Protein 8SL0 (pdb70)

InterPro domains:
  IPR058978 Gasdermin, bacterial-type [PF26164] (20-225)

Organism: Vitiosangium sp. (strain GDMCC 1.1324) (NCBI:txid2138576)

B-factor: mean 142.94, std 34.03, range [82.41, 269.13]

Structure (mmCIF, N/CA/C/O backbone):
data_8SL0
#
_entry.id   8SL0
#
_cell.length_a   1.00
_cell.length_b   1.00
_cell.length_c   1.00
_cell.angle_alpha   90.00
_cell.angle_beta   90.00
_cell.angle_gamma   90.00
#
_symmetry.space_group_name_H-M   'P 1'
#
loop_
_atom_site.group_PDB
_atom_site.id
_atom_site.type_symbol
_atom_site.label_atom_id
_atom_site.label_alt_id
_atom_site.label_comp_id
_atom_site.label_asym_id
_atom_site.label_entity_id
_atom_site.label_seq_id
_atom_site.pdbx_PDB_ins_code
_atom_site.Cartn_x
_atom_site.Cartn_y
_atom_site.Cartn_z
_atom_site.occupancy
_atom_site.B_iso_or_equiv
_atom_site.auth_seq_id
_atom_site.auth_comp_id
_atom_site.auth_asym_id
_atom_site.auth_atom_id
_atom_site.pdbx_PDB_model_num
ATOM 1 N N . ASP A 1 6 ? 454.437 572.099 455.456 1.00 135.16 6 ASP A N 1
ATOM 2 C CA . ASP A 1 6 ? 454.296 572.761 456.749 1.00 139.48 6 ASP A CA 1
ATOM 3 C C . ASP A 1 6 ? 455.171 572.120 457.840 1.00 142.84 6 ASP A C 1
ATOM 4 O O . ASP A 1 6 ? 455.941 572.828 458.486 1.00 145.62 6 ASP A O 1
ATOM 9 N N . PRO A 1 7 ? 455.066 570.802 458.062 1.00 140.28 7 PRO A N 1
ATOM 10 C CA . PRO A 1 7 ? 455.953 570.188 459.062 1.00 139.51 7 PRO A CA 1
ATOM 11 C C . PRO A 1 7 ? 457.417 570.236 458.667 1.00 139.78 7 PRO A C 1
ATOM 12 O O . PRO A 1 7 ? 458.283 570.263 459.550 1.00 139.34 7 PRO A O 1
ATOM 16 N N . ALA A 1 8 ? 457.719 570.253 457.368 1.00 125.56 8 ALA A N 1
ATOM 17 C CA . ALA A 1 8 ? 459.100 570.251 456.904 1.00 122.60 8 ALA A CA 1
ATOM 18 C C . ALA A 1 8 ? 459.844 571.533 457.244 1.00 123.17 8 ALA A C 1
ATOM 19 O O . ALA A 1 8 ? 461.076 571.553 457.153 1.00 126.02 8 ALA A O 1
ATOM 21 N N . ILE A 1 9 ? 459.139 572.595 457.623 1.00 120.77 9 ILE A N 1
ATOM 22 C CA . ILE A 1 9 ? 459.776 573.855 457.987 1.00 120.36 9 ILE A CA 1
ATOM 23 C C . ILE A 1 9 ? 459.529 574.243 459.433 1.00 119.72 9 ILE A C 1
ATOM 24 O O . ILE A 1 9 ? 460.079 575.260 459.885 1.00 123.15 9 ILE A O 1
ATOM 29 N N . THR A 1 10 ? 458.723 573.480 460.175 1.00 127.04 10 THR A N 1
ATOM 30 C CA . THR A 1 10 ? 458.370 573.845 461.540 1.00 131.02 10 THR A CA 1
ATOM 31 C C . THR A 1 10 ? 458.599 572.705 462.525 1.00 129.15 10 THR A C 1
ATOM 32 O O . THR A 1 10 ? 458.103 572.766 463.653 1.00 128.25 10 THR A O 1
ATOM 36 N N . TYR A 1 11 ? 459.338 571.666 462.134 1.00 118.42 11 TYR A N 1
ATOM 37 C CA . TYR A 1 11 ? 459.578 570.573 463.066 1.00 121.52 11 TYR A CA 1
ATOM 38 C C . TYR A 1 11 ? 460.484 570.976 464.220 1.00 121.46 11 TYR A C 1
ATOM 39 O O . TYR A 1 11 ? 460.547 570.249 465.216 1.00 123.66 11 TYR A O 1
ATOM 48 N N . LEU A 1 12 ? 461.183 572.104 464.113 1.00 118.98 12 LEU A N 1
ATOM 49 C CA . LEU A 1 12 ? 461.956 572.657 465.216 1.00 120.48 12 LEU A CA 1
ATOM 50 C C . LEU A 1 12 ? 461.268 573.870 465.829 1.00 122.06 12 LEU A C 1
ATOM 51 O O . LEU A 1 12 ? 461.927 574.843 466.198 1.00 123.76 12 LEU A O 1
ATOM 56 N N . LYS A 1 13 ? 459.942 573.836 465.920 1.00 124.29 13 LYS A N 1
ATOM 57 C CA . LYS A 1 13 ? 459.211 574.923 466.554 1.00 124.73 13 LYS A CA 1
ATOM 58 C C . LYS A 1 13 ? 458.920 574.652 468.020 1.00 122.46 13 LYS A C 1
ATOM 59 O O . LYS A 1 13 ? 458.795 575.600 468.802 1.00 126.67 13 LYS A O 1
ATOM 65 N N . ARG A 1 14 ? 458.802 573.380 468.409 1.00 132.57 14 ARG A N 1
ATOM 66 C CA . ARG A 1 14 ? 458.609 573.049 469.816 1.00 139.53 14 ARG A CA 1
ATOM 67 C C . ARG A 1 14 ? 459.748 573.607 470.657 1.00 141.47 14 ARG A C 1
ATOM 68 O O . ARG A 1 14 ? 459.535 574.435 471.550 1.00 140.23 14 ARG A O 1
ATOM 76 N N . LEU A 1 15 ? 460.970 573.167 470.382 1.00 125.94 15 LEU A N 1
ATOM 77 C CA . LEU A 1 15 ? 462.142 573.874 470.873 1.00 125.69 15 LEU A CA 1
ATOM 78 C C . LEU A 1 15 ? 462.270 575.169 470.088 1.00 126.92 15 LEU A C 1
ATOM 79 O O . LEU A 1 15 ? 462.361 575.139 468.857 1.00 128.24 15 LEU A O 1
ATOM 84 N N . GLY A 1 16 ? 462.260 576.304 470.783 1.00 120.79 16 GLY A N 1
ATOM 85 C CA . GLY A 1 16 ? 462.200 577.573 470.085 1.00 120.29 16 GLY A CA 1
ATOM 86 C C . GLY A 1 16 ? 463.353 577.772 469.126 1.00 121.23 16 GLY A C 1
ATOM 87 O O . GLY A 1 16 ? 464.472 578.083 469.542 1.00 124.50 16 GLY A O 1
ATOM 88 N N . TYR A 1 17 ? 463.071 577.624 467.835 1.00 119.26 17 TYR A N 1
ATOM 89 C CA . TYR A 1 17 ? 464.080 577.664 466.783 1.00 120.49 17 TYR A CA 1
ATOM 90 C C . TYR A 1 17 ? 463.361 577.760 465.446 1.00 122.33 17 TYR A C 1
ATOM 91 O O . TYR A 1 17 ? 462.149 577.553 465.354 1.00 125.58 17 TYR A O 1
ATOM 100 N N . ASN A 1 18 ? 464.129 578.072 464.407 1.00 113.94 18 ASN A N 1
ATOM 101 C CA . ASN A 1 18 ? 463.634 578.095 463.040 1.00 108.07 18 ASN A CA 1
ATOM 102 C C . ASN A 1 18 ? 464.418 577.091 462.211 1.00 109.05 18 ASN A C 1
ATOM 103 O O . ASN A 1 18 ? 465.649 577.033 462.290 1.00 115.03 18 ASN A O 1
ATOM 108 N N . VAL A 1 19 ? 463.704 576.300 461.421 1.00 109.45 19 VAL A N 1
ATOM 109 C CA . VAL A 1 19 ? 464.327 575.253 460.621 1.00 112.55 19 VAL A CA 1
ATOM 110 C C . VAL A 1 19 ? 465.089 575.887 459.467 1.00 109.31 19 VAL A C 1
ATOM 111 O O . VAL A 1 19 ? 464.577 576.781 458.785 1.00 113.09 19 VAL A O 1
ATOM 115 N N . VAL A 1 20 ? 466.317 575.430 459.248 1.00 102.55 20 VAL A N 1
ATOM 116 C CA . VAL A 1 20 ? 467.105 575.842 458.093 1.00 107.13 20 VAL A CA 1
ATOM 117 C C . VAL A 1 20 ? 466.963 574.761 457.030 1.00 110.67 20 VAL A C 1
ATOM 118 O O . VAL A 1 20 ? 467.418 573.630 457.218 1.00 113.42 20 VAL A O 1
ATOM 122 N N . ARG A 1 21 ? 466.320 575.100 455.918 1.00 121.78 21 ARG A N 1
ATOM 123 C CA . ARG A 1 21 ? 466.247 574.173 454.801 1.00 120.72 21 ARG A CA 1
ATOM 124 C C . ARG A 1 21 ? 467.623 574.019 454.171 1.00 126.47 21 ARG A C 1
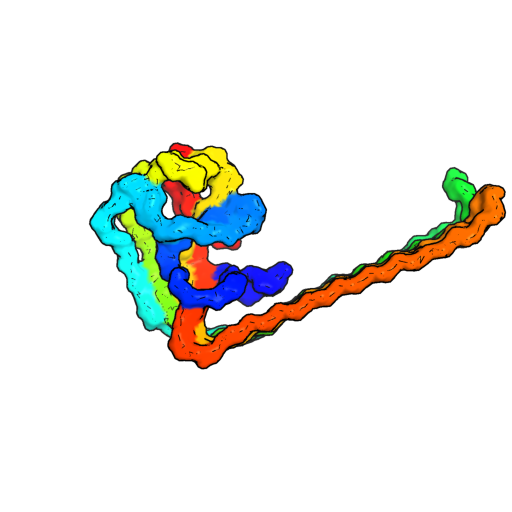ATOM 125 O O . ARG A 1 21 ? 468.341 575.002 453.969 1.00 128.66 21 ARG A O 1
ATOM 133 N N . LEU A 1 22 ? 467.983 572.775 453.853 1.00 115.76 22 LEU A N 1
ATOM 134 C CA . LEU A 1 22 ? 469.326 572.439 453.398 1.00 114.12 22 LEU A CA 1
ATOM 135 C C . LEU A 1 22 ? 470.344 572.990 454.387 1.00 110.37 22 LEU A C 1
ATOM 136 O O . LEU A 1 22 ? 471.010 573.994 454.102 1.00 107.58 22 LEU A O 1
ATOM 141 N N . PRO A 1 23 ? 470.458 572.394 455.571 1.00 107.83 23 PRO A N 1
ATOM 142 C CA . PRO A 1 23 ? 471.425 572.888 456.555 1.00 105.30 23 PRO A CA 1
ATOM 143 C C . PRO A 1 23 ? 472.835 572.876 455.991 1.00 114.64 23 PRO A C 1
ATOM 144 O O . PRO A 1 23 ? 473.252 571.923 455.331 1.00 118.24 23 PRO A O 1
ATOM 148 N N . ARG A 1 24 ? 473.572 573.947 456.264 1.00 122.54 24 ARG A N 1
ATOM 149 C CA . ARG A 1 24 ? 474.887 574.149 455.677 1.00 117.36 24 ARG A CA 1
ATOM 150 C C . ARG A 1 24 ? 475.831 574.638 456.764 1.00 115.46 24 ARG A C 1
ATOM 151 O O . ARG A 1 24 ? 475.491 574.658 457.951 1.00 119.48 24 ARG A O 1
ATOM 159 N N . GLU A 1 25 ? 477.024 575.043 456.348 1.00 123.49 25 GLU A N 1
ATOM 160 C CA . GLU A 1 25 ? 478.062 575.519 457.245 1.00 126.52 25 GLU A CA 1
ATOM 161 C C . GLU A 1 25 ? 478.371 576.974 456.933 1.00 128.87 25 GLU A C 1
ATOM 162 O O . GLU A 1 25 ? 478.385 577.378 455.767 1.00 129.15 25 GLU A O 1
ATOM 168 N N . GLY A 1 26 ? 478.609 577.759 457.977 1.00 124.82 26 GLY A N 1
ATOM 169 C CA . GLY A 1 26 ? 478.998 579.140 457.792 1.00 126.80 26 GLY A CA 1
ATOM 170 C C . GLY A 1 26 ? 477.846 580.113 457.908 1.00 126.32 26 GLY A C 1
ATOM 171 O O . GLY A 1 26 ? 477.737 581.054 457.118 1.00 125.47 26 GLY A O 1
ATOM 172 N N . ILE A 1 27 ? 476.973 579.892 458.887 1.00 116.87 27 ILE A N 1
ATOM 173 C CA . ILE A 1 27 ? 475.892 580.821 459.208 1.00 116.80 27 ILE A CA 1
ATOM 174 C C . ILE A 1 27 ? 476.057 581.164 460.685 1.00 118.71 27 ILE A C 1
ATOM 175 O O . ILE A 1 27 ? 475.509 580.491 461.562 1.00 122.41 27 ILE A O 1
ATOM 180 N N . GLN A 1 28 ? 476.816 582.214 460.966 1.00 127.80 28 GLN A N 1
ATOM 181 C CA . GLN A 1 28 ? 477.066 582.641 462.330 1.00 127.10 28 GLN A CA 1
ATOM 182 C C . GLN A 1 28 ? 475.940 583.552 462.797 1.00 127.94 28 GLN A C 1
ATOM 183 O O . GLN A 1 28 ? 475.090 583.963 462.007 1.00 133.91 28 GLN A O 1
ATOM 189 N N . PRO A 1 29 ? 475.894 583.881 464.090 1.00 111.50 29 PRO A N 1
ATOM 190 C CA . PRO A 1 29 ? 474.935 584.894 464.547 1.00 111.30 29 PRO A CA 1
ATOM 191 C C . PRO A 1 29 ? 475.195 586.255 463.923 1.00 118.28 29 PRO A C 1
ATOM 192 O O . PRO A 1 29 ? 476.166 586.425 463.181 1.00 119.62 29 PRO A O 1
ATOM 196 N N . LEU A 1 30 ? 474.325 587.224 464.219 1.00 125.97 30 LEU A N 1
ATOM 197 C CA . LEU A 1 30 ? 474.352 588.564 463.616 1.00 125.68 30 LEU A CA 1
ATOM 198 C C . LEU A 1 30 ? 474.525 588.505 462.099 1.00 123.50 30 LEU A C 1
ATOM 199 O O . LEU A 1 30 ? 475.123 589.391 461.488 1.00 122.21 30 LEU A O 1
ATOM 204 N N . HIS A 1 31 ? 473.986 587.454 461.482 1.00 124.92 31 HIS A N 1
ATOM 205 C CA . HIS A 1 31 ? 473.915 587.336 460.029 1.00 124.09 31 HIS A CA 1
ATOM 206 C C . HIS A 1 31 ? 472.495 587.711 459.621 1.00 126.13 31 HIS A C 1
ATOM 207 O O . HIS A 1 31 ? 471.636 586.856 459.411 1.00 129.87 31 HIS A O 1
ATOM 214 N N . LEU A 1 32 ? 472.245 589.014 459.518 1.00 130.03 32 LEU A N 1
ATOM 215 C CA . LEU A 1 32 ? 470.881 589.472 459.302 1.00 128.55 32 LEU A CA 1
ATOM 216 C C . LEU A 1 32 ? 470.348 588.957 457.971 1.00 127.18 32 LEU A C 1
ATOM 217 O O . LEU A 1 32 ? 471.075 588.841 456.982 1.00 127.19 32 LEU A O 1
ATOM 222 N N . LEU A 1 33 ? 469.063 588.618 457.968 1.00 119.04 33 LEU A N 1
ATOM 223 C CA . LEU A 1 33 ?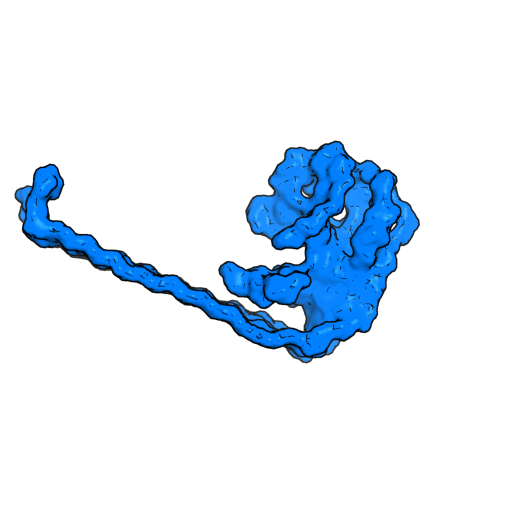 468.416 588.016 456.815 1.00 118.63 33 LEU A CA 1
ATOM 224 C C . LEU A 1 33 ? 467.014 588.590 456.679 1.00 118.90 33 LEU A C 1
ATOM 225 O O . LEU A 1 33 ? 466.353 588.897 457.673 1.00 117.67 33 LEU A O 1
ATOM 230 N N . GLY A 1 34 ? 466.571 588.733 455.437 1.00 140.71 34 GLY A N 1
ATOM 231 C CA . GLY A 1 34 ? 465.332 589.429 455.122 1.00 141.11 34 GLY A CA 1
ATOM 232 C C . GLY A 1 34 ? 464.225 588.458 454.751 1.00 139.18 34 GLY A C 1
ATOM 233 O O . GLY A 1 34 ? 464.461 587.474 454.047 1.00 142.41 34 GLY A O 1
ATOM 234 N N . GLN A 1 35 ? 463.020 588.749 455.222 1.00 143.69 35 GLN A N 1
ATOM 235 C CA . GLN A 1 35 ? 461.833 587.958 454.914 1.00 144.56 35 GLN A CA 1
ATOM 236 C C . GLN A 1 35 ? 460.856 588.863 454.172 1.00 144.27 35 GLN A C 1
ATOM 237 O O . GLN A 1 35 ? 460.106 589.626 454.782 1.00 146.49 35 GLN A O 1
ATOM 243 N N . GLN A 1 36 ? 460.877 588.779 452.847 1.00 151.58 36 GLN A N 1
ATOM 244 C CA . GLN A 1 36 ? 459.943 589.508 452.005 1.00 155.00 36 GLN A CA 1
ATOM 245 C C . GLN A 1 36 ? 459.503 588.610 450.861 1.00 157.45 36 GLN A C 1
ATOM 246 O O . GLN A 1 36 ? 460.203 587.663 450.491 1.00 159.64 36 GLN A O 1
ATOM 252 N N . ARG A 1 37 ? 458.322 588.908 450.317 1.00 156.88 37 ARG A N 1
ATOM 253 C CA . ARG A 1 37 ? 457.736 588.133 449.224 1.00 155.81 37 ARG A CA 1
ATOM 254 C C . ARG A 1 37 ? 457.587 586.661 449.596 1.00 156.26 37 ARG A C 1
ATOM 255 O O . ARG A 1 37 ? 457.697 585.779 448.741 1.00 155.59 37 ARG A O 1
ATOM 263 N N . GLY A 1 38 ? 457.345 586.387 450.872 1.00 144.40 38 GLY A N 1
ATOM 264 C CA . GLY A 1 38 ? 457.162 585.034 451.371 1.00 143.28 38 GLY A CA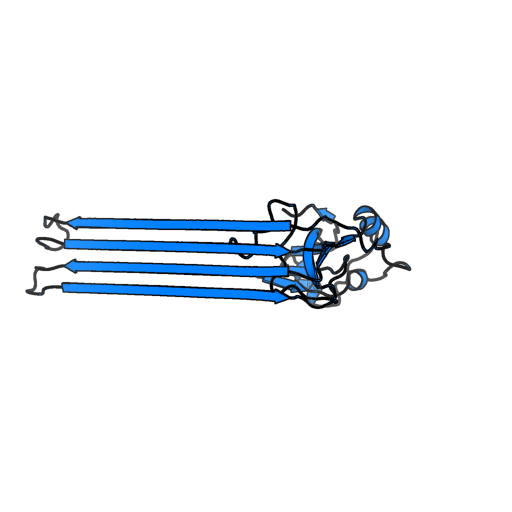 1
ATOM 265 C C . GLY A 1 38 ? 458.437 584.269 451.664 1.00 145.28 38 GLY A C 1
ATOM 266 O O . GLY A 1 38 ? 458.441 583.371 452.508 1.00 142.84 38 GLY A O 1
ATOM 267 N N . THR A 1 39 ? 459.524 584.610 450.981 1.00 161.24 39 THR A N 1
ATOM 268 C CA . THR A 1 39 ? 460.768 583.874 451.127 1.00 159.53 39 THR A CA 1
ATOM 269 C C . THR A 1 39 ? 461.667 584.515 452.181 1.00 159.47 39 THR A C 1
ATOM 270 O O . THR A 1 39 ? 461.484 585.668 452.579 1.00 159.49 39 THR A O 1
ATOM 274 N N . VAL A 1 40 ? 462.653 583.742 452.630 1.00 142.97 40 VAL A N 1
ATOM 275 C CA . VAL A 1 40 ? 463.662 584.194 453.580 1.00 138.86 40 VAL A CA 1
ATOM 276 C C . VAL A 1 40 ? 465.021 584.078 452.907 1.00 140.55 40 VAL A C 1
ATOM 277 O O . VAL A 1 40 ? 465.372 583.011 452.391 1.00 139.19 40 VAL A O 1
ATOM 281 N N . GLU A 1 41 ? 465.781 585.171 452.905 1.00 155.84 41 GLU A N 1
ATOM 282 C CA . GLU A 1 41 ? 467.030 585.242 452.164 1.00 153.35 41 GLU A CA 1
ATOM 283 C C . GLU A 1 41 ? 468.139 585.822 453.028 1.00 150.26 41 GLU A C 1
ATOM 284 O O . GLU A 1 41 ? 467.938 586.812 453.736 1.00 150.94 41 GLU A O 1
ATOM 290 N N . TYR A 1 42 ? 469.313 585.203 452.944 1.00 123.03 42 TYR A N 1
ATOM 291 C CA . TYR A 1 42 ? 470.497 585.711 453.622 1.00 124.03 42 TYR A CA 1
ATOM 292 C C . TYR A 1 42 ? 470.864 587.088 453.085 1.00 127.88 42 TYR A C 1
ATOM 293 O O . TYR A 1 42 ? 470.727 587.360 451.890 1.00 131.49 42 TYR A O 1
ATOM 302 N N . LEU A 1 43 ? 471.334 587.964 453.971 1.00 129.46 43 LEU A N 1
ATOM 303 C CA . LEU A 1 43 ? 471.631 589.341 453.589 1.00 129.09 43 LEU A CA 1
ATOM 304 C C . LEU A 1 43 ? 472.959 589.799 454.174 1.00 130.03 43 LEU A C 1
ATOM 305 O O . LEU A 1 43 ? 473.126 590.968 454.537 1.00 129.82 43 LEU A O 1
ATOM 310 N N . GLY A 1 44 ? 473.923 588.894 454.268 1.00 133.40 44 GLY A N 1
ATOM 311 C CA . GLY A 1 44 ? 475.248 589.285 454.702 1.00 131.81 44 GLY A CA 1
ATOM 312 C C . GLY A 1 44 ? 475.333 589.573 456.192 1.00 132.16 44 GLY A C 1
ATOM 313 O O . GLY A 1 44 ? 474.435 589.275 456.978 1.00 131.62 44 GLY A O 1
ATOM 314 N N . SER A 1 45 ? 476.461 590.167 456.570 1.00 136.47 45 SER A N 1
ATOM 315 C CA . SER A 1 45 ? 476.722 590.483 457.963 1.00 139.44 45 SER A CA 1
ATOM 316 C C . SER A 1 45 ? 475.913 591.697 458.406 1.00 139.48 45 SER A C 1
ATOM 317 O O . SER A 1 45 ? 475.516 592.543 457.602 1.00 141.24 45 SER A O 1
ATOM 320 N N . LEU A 1 46 ? 475.683 591.777 459.718 1.00 126.64 46 LEU A N 1
ATOM 321 C CA . LEU A 1 46 ? 474.865 592.852 460.270 1.00 122.22 46 LEU A CA 1
ATOM 322 C C . LEU A 1 46 ? 475.535 594.209 460.100 1.00 126.22 46 LEU A C 1
ATOM 323 O O . LEU A 1 46 ? 474.857 595.216 459.865 1.00 125.88 46 LEU A O 1
ATOM 328 N N . GLU A 1 47 ? 476.865 594.255 460.204 1.00 145.06 47 GLU A N 1
ATOM 329 C CA . GLU A 1 47 ? 477.576 595.528 460.202 1.00 144.32 47 GLU A CA 1
ATOM 330 C C . GLU A 1 47 ? 477.360 596.324 458.922 1.00 144.09 47 GLU A C 1
ATOM 331 O O . GLU A 1 47 ? 477.560 597.543 458.926 1.00 145.72 47 GLU A O 1
ATOM 337 N N . LYS A 1 48 ? 476.963 595.671 457.828 1.00 135.27 48 LYS A N 1
ATOM 338 C CA . LYS A 1 48 ? 476.677 596.407 456.601 1.00 133.68 48 LYS A CA 1
ATOM 339 C C . LYS A 1 48 ? 475.461 597.308 456.757 1.00 135.56 48 LYS A C 1
ATOM 340 O O . LYS A 1 48 ? 475.378 598.353 456.103 1.00 137.60 48 LYS A O 1
ATOM 346 N N . LEU A 1 49 ? 474.507 596.920 457.605 1.00 143.92 49 LEU A N 1
ATOM 347 C CA . LEU A 1 49 ? 473.294 597.713 457.774 1.00 143.46 49 LEU A CA 1
ATOM 348 C C . LEU A 1 49 ? 473.601 599.082 458.367 1.00 145.85 49 LEU A C 1
ATOM 349 O O . LEU A 1 49 ? 473.051 600.097 457.924 1.00 147.16 49 LEU A O 1
ATOM 354 N N . ILE A 1 50 ? 474.470 599.131 459.369 1.00 156.96 50 ILE A N 1
ATOM 355 C CA . ILE A 1 50 ? 474.788 600.383 460.046 1.00 157.10 50 ILE A CA 1
ATOM 356 C C . ILE A 1 50 ? 475.817 601.146 459.224 1.00 159.16 50 ILE A C 1
ATOM 357 O O . ILE A 1 50 ? 476.798 600.567 458.742 1.00 159.00 50 ILE A O 1
ATOM 362 N N . THR A 1 51 ? 475.590 602.451 459.056 1.00 162.42 51 THR A N 1
ATOM 363 C CA . THR A 1 51 ? 476.526 603.273 458.296 1.00 161.09 51 THR A CA 1
ATOM 364 C C . THR A 1 51 ? 477.903 603.290 458.944 1.00 162.42 51 THR A C 1
ATOM 365 O O . THR A 1 51 ? 478.924 603.199 458.253 1.00 161.85 51 THR A O 1
ATOM 369 N N . GLN A 1 52 ? 477.954 603.408 460.271 1.00 156.36 52 GLN A N 1
ATOM 370 C CA . GLN A 1 52 ? 479.209 603.502 461.016 1.00 153.78 52 GLN A CA 1
ATOM 371 C C . GLN A 1 52 ? 479.245 602.406 462.072 1.00 155.33 52 GLN A C 1
ATOM 372 O O . GLN A 1 52 ? 478.787 602.610 463.207 1.00 154.43 52 GLN A O 1
ATOM 378 N N . PRO A 1 53 ? 479.778 601.234 461.746 1.00 165.21 53 PRO A N 1
ATOM 379 C CA . PRO A 1 53 ? 479.861 600.157 462.734 1.00 165.89 53 PRO A CA 1
ATOM 380 C C . PRO A 1 53 ? 480.930 600.458 463.767 1.00 164.12 53 PRO A C 1
ATO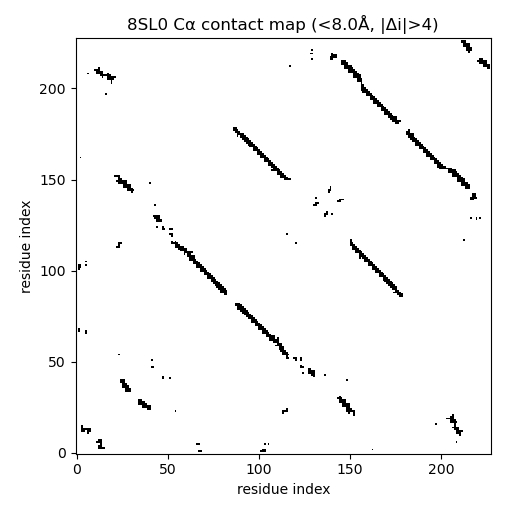M 381 O O . PRO A 1 53 ? 482.123 600.532 463.439 1.00 160.88 53 PRO A O 1
ATOM 385 N N . PRO A 1 54 ? 480.544 600.637 465.026 1.00 177.50 54 PRO A N 1
ATOM 386 C CA . PRO A 1 54 ? 481.521 601.050 466.042 1.00 179.04 54 PRO A CA 1
ATOM 387 C C . PRO A 1 54 ? 482.456 599.930 466.467 1.00 179.64 54 PRO A C 1
ATOM 388 O O . PRO A 1 54 ? 482.047 598.995 467.163 1.00 181.18 54 PRO A O 1
ATOM 392 N N . SER A 1 55 ? 483.716 600.026 466.043 1.00 171.43 55 SER A N 1
ATOM 393 C CA . SER A 1 55 ? 484.798 599.142 466.488 1.00 171.51 55 SER A CA 1
ATOM 394 C C . SER A 1 55 ? 484.424 597.704 466.154 1.00 172.75 55 SER A C 1
ATOM 395 O O . SER A 1 55 ? 484.320 597.375 464.960 1.00 170.36 55 SER A O 1
ATOM 398 N N . GLU A 1 56 ? 484.213 596.829 467.136 1.00 178.81 56 GLU A N 1
ATOM 399 C CA . GLU A 1 56 ? 484.003 595.415 466.895 1.00 177.65 56 GLU A CA 1
ATOM 400 C C . GLU A 1 56 ? 482.545 595.030 467.122 1.00 176.72 56 GLU A C 1
ATOM 401 O O . GLU A 1 56 ? 481.851 595.644 467.938 1.00 175.07 56 GLU A O 1
ATOM 407 N N . PRO A 1 57 ? 482.055 594.016 466.416 1.00 155.51 57 PRO A N 1
ATOM 408 C CA . PRO A 1 57 ? 480.704 593.517 466.668 1.00 154.03 57 PRO A CA 1
ATOM 409 C C . PRO A 1 57 ? 480.642 592.798 468.002 1.00 153.06 57 PRO A C 1
ATOM 410 O O . PRO A 1 57 ? 481.687 592.468 468.583 1.00 153.35 57 PRO A O 1
ATOM 414 N N . PRO A 1 58 ? 479.443 592.554 468.532 1.00 130.06 58 PRO A N 1
ATOM 415 C CA . PRO A 1 58 ? 479.339 591.858 469.819 1.00 130.04 58 PRO A CA 1
ATOM 416 C C . PRO A 1 58 ? 479.982 590.482 469.766 1.00 130.61 58 PRO A C 1
ATOM 417 O O . PRO A 1 58 ? 479.916 589.777 468.757 1.00 128.14 58 PRO A O 1
ATOM 421 N N . ALA A 1 59 ? 480.615 590.108 470.875 1.00 145.88 59 ALA A N 1
ATOM 422 C CA . ALA A 1 59 ? 481.321 588.838 470.945 1.00 146.80 59 ALA A CA 1
ATOM 423 C C . ALA A 1 59 ? 480.347 587.673 470.832 1.00 147.21 59 ALA A C 1
ATOM 424 O O . ALA A 1 59 ? 479.203 587.741 471.288 1.00 145.83 59 ALA A O 1
ATOM 426 N N . ILE A 1 60 ? 480.814 586.594 470.214 1.00 137.07 60 ILE A N 1
ATOM 427 C CA . ILE A 1 60 ? 480.007 585.406 469.973 1.00 136.60 60 ILE A CA 1
ATOM 428 C C . ILE A 1 60 ? 480.582 584.265 470.797 1.00 137.22 60 ILE A C 1
ATOM 429 O O . ILE A 1 60 ? 481.727 583.851 470.582 1.00 136.88 60 ILE A O 1
ATOM 434 N N . THR A 1 61 ? 479.795 583.763 471.744 1.00 127.06 61 THR A N 1
ATOM 435 C CA . THR A 1 61 ? 480.174 582.551 472.455 1.00 124.69 61 THR A CA 1
ATOM 436 C C . THR A 1 61 ? 480.007 581.352 471.533 1.00 127.28 61 THR A C 1
ATOM 437 O O . THR A 1 61 ? 479.054 581.284 470.755 1.00 133.09 61 THR A O 1
ATOM 441 N N . ARG A 1 62 ? 480.939 580.405 471.615 1.00 123.70 62 ARG A N 1
ATOM 442 C CA . ARG A 1 62 ? 481.016 579.317 470.651 1.00 124.06 62 ARG A CA 1
ATOM 443 C C . ARG A 1 62 ? 481.042 577.966 471.349 1.00 127.50 62 ARG A C 1
ATOM 444 O O . ARG A 1 62 ? 481.496 577.845 472.490 1.00 129.76 62 ARG A O 1
ATOM 452 N N . ASP A 1 63 ? 480.547 576.949 470.640 1.00 134.33 63 ASP A N 1
ATOM 453 C CA . ASP A 1 63 ? 480.699 575.542 471.011 1.00 133.97 63 ASP A CA 1
ATOM 454 C C . ASP A 1 63 ? 480.113 575.260 472.399 1.00 133.42 63 ASP A C 1
ATOM 455 O O . ASP A 1 63 ? 480.812 574.909 473.349 1.00 136.08 63 ASP A O 1
ATOM 460 N N . GLN A 1 64 ? 478.799 575.431 472.486 1.00 117.65 64 GLN A N 1
ATOM 461 C CA . GLN A 1 64 ? 478.039 575.076 473.675 1.00 117.76 64 GLN A CA 1
ATOM 462 C C . GLN A 1 64 ? 477.106 573.921 473.338 1.00 121.38 64 GLN A C 1
ATOM 463 O O . GLN A 1 64 ? 476.327 574.007 472.384 1.00 127.56 64 GLN A O 1
ATOM 469 N N . ALA A 1 65 ? 477.188 572.849 474.120 1.00 109.26 65 ALA A N 1
ATOM 470 C CA . ALA A 1 65 ? 476.454 571.633 473.810 1.00 113.32 65 ALA A CA 1
ATOM 471 C C . ALA A 1 65 ? 474.960 571.808 474.067 1.00 117.55 65 ALA A C 1
ATOM 472 O O . ALA A 1 65 ? 474.527 572.671 474.835 1.00 114.42 65 ALA A O 1
ATOM 474 N N . ALA A 1 66 ? 474.165 570.961 473.406 1.00 124.20 66 ALA A N 1
ATOM 475 C CA . ALA A 1 66 ? 472.717 570.993 473.567 1.00 122.18 66 ALA A CA 1
ATOM 476 C C . ALA A 1 66 ? 472.098 569.601 473.644 1.00 121.98 66 ALA A C 1
ATOM 477 O O . ALA A 1 66 ? 470.866 569.490 473.627 1.00 120.33 66 ALA A O 1
ATOM 479 N N . ALA A 1 67 ? 472.907 568.544 473.703 1.00 139.79 67 ALA A N 1
ATOM 480 C CA . ALA A 1 67 ? 472.510 567.157 473.936 1.00 141.80 67 ALA A CA 1
ATOM 481 C C . ALA A 1 67 ? 471.757 566.522 472.773 1.00 142.56 67 ALA A C 1
ATOM 482 O O . ALA A 1 67 ? 471.233 565.414 472.933 1.00 144.57 67 ALA A O 1
ATOM 484 N N . GLY A 1 68 ? 471.675 567.170 471.620 1.00 122.46 68 GLY A N 1
ATOM 485 C CA . GLY A 1 68 ? 471.077 566.556 470.454 1.00 120.83 68 GLY A CA 1
ATOM 486 C C . GLY A 1 68 ? 469.564 566.463 470.550 1.00 120.52 68 GLY A C 1
ATOM 487 O O . GLY A 1 68 ? 468.961 566.637 471.607 1.00 123.38 68 GLY A O 1
ATOM 488 N N . ILE A 1 69 ? 468.941 566.177 469.409 1.00 108.10 69 ILE A N 1
ATOM 489 C CA . ILE A 1 69 ? 467.484 566.126 469.331 1.00 108.51 69 ILE A CA 1
ATOM 490 C C . ILE A 1 69 ? 467.079 565.225 468.174 1.00 108.86 69 ILE A C 1
ATOM 491 O O . ILE A 1 69 ? 467.564 565.385 467.052 1.00 116.29 69 ILE A O 1
ATOM 496 N N . ASN A 1 70 ? 466.172 564.290 468.439 1.00 112.16 70 ASN A N 1
ATOM 497 C CA . ASN A 1 70 ? 465.586 563.463 467.399 1.00 109.98 70 ASN A CA 1
ATOM 498 C C . ASN A 1 70 ? 464.089 563.347 467.635 1.00 112.33 70 ASN A C 1
ATOM 499 O O . ASN A 1 70 ? 463.620 563.377 468.775 1.00 119.58 70 ASN A O 1
ATOM 504 N N . GLY A 1 71 ? 463.341 563.216 466.547 1.00 85.82 71 GLY A N 1
ATOM 505 C CA . GLY A 1 71 ? 461.901 563.121 466.661 1.00 91.18 71 GLY A CA 1
ATOM 506 C C . GLY A 1 71 ? 461.253 563.081 465.297 1.00 91.20 71 GLY A C 1
ATOM 507 O O . GLY A 1 71 ? 461.926 562.976 464.270 1.00 101.92 71 GLY A O 1
ATOM 508 N N . GLN A 1 72 ? 459.926 563.156 465.304 1.00 104.53 72 GLN A N 1
ATOM 509 C CA . GLN A 1 72 ? 459.172 563.141 464.061 1.00 106.99 72 GLN A CA 1
ATOM 510 C C . GLN A 1 72 ? 457.861 563.883 464.259 1.00 105.95 72 GLN A C 1
ATOM 511 O O . GLN A 1 72 ? 457.384 564.060 465.382 1.00 113.65 72 GLN A O 1
ATOM 517 N N . LYS A 1 73 ? 457.291 564.312 463.140 1.00 101.52 73 LYS A N 1
ATOM 518 C CA . LYS A 1 73 ? 456.004 564.982 463.096 1.00 107.72 73 LYS A CA 1
ATOM 519 C C . LYS A 1 73 ? 455.190 564.372 461.966 1.00 109.29 73 LYS A C 1
ATOM 520 O O . LYS A 1 73 ? 455.745 563.932 460.957 1.00 116.13 73 LYS A O 1
ATOM 526 N N . THR A 1 74 ? 453.873 564.344 462.139 1.00 127.17 74 THR A N 1
ATOM 527 C CA . THR A 1 74 ? 453.008 563.694 461.165 1.00 125.99 74 THR A CA 1
ATOM 528 C C . THR A 1 74 ? 451.648 564.370 461.161 1.00 126.37 74 THR A C 1
ATOM 529 O O . THR A 1 74 ? 451.117 564.713 462.220 1.00 129.16 74 THR A O 1
ATOM 533 N N . GLU A 1 75 ? 451.090 564.559 459.967 1.00 127.79 75 GLU A N 1
ATOM 534 C CA . GLU A 1 75 ? 449.726 565.043 459.827 1.00 133.08 75 GLU A CA 1
ATOM 535 C C . GLU A 1 75 ? 449.114 564.428 458.579 1.00 131.99 75 GLU A C 1
ATOM 536 O O . GLU A 1 75 ? 449.819 564.025 457.653 1.00 137.64 75 GLU A O 1
ATOM 542 N N . ASN A 1 76 ? 447.787 564.342 458.569 1.00 128.42 76 ASN A N 1
ATOM 543 C CA . ASN A 1 76 ? 447.077 563.852 457.398 1.00 126.80 76 ASN A CA 1
ATOM 544 C C . ASN A 1 76 ? 445.624 564.284 457.487 1.00 128.79 76 ASN A C 1
ATOM 545 O O . ASN A 1 76 ? 444.999 564.171 458.543 1.00 134.41 76 ASN A O 1
ATOM 550 N N . LEU A 1 77 ? 445.099 564.776 456.370 1.00 128.59 77 LEU A N 1
ATOM 551 C CA . LEU A 1 77 ? 443.720 565.232 456.282 1.00 133.76 77 LEU A CA 1
ATOM 552 C C . LEU A 1 77 ? 443.050 564.553 455.100 1.00 133.70 77 LEU A C 1
ATOM 553 O O . LEU A 1 77 ? 443.538 564.649 453.972 1.00 142.31 77 LEU A O 1
ATOM 558 N N . SER A 1 78 ? 441.933 563.881 455.357 1.00 136.09 78 SER A N 1
ATOM 559 C CA . SER A 1 78 ? 441.207 563.163 454.322 1.00 136.11 78 SER A CA 1
ATOM 560 C C . SER A 1 78 ? 439.722 563.450 454.456 1.00 138.27 78 SER A C 1
ATOM 561 O O . SER A 1 78 ? 439.202 563.542 455.571 1.00 143.14 78 SER A O 1
ATOM 564 N N . PHE A 1 79 ? 439.043 563.590 453.320 1.00 132.39 79 PHE A N 1
ATOM 565 C CA . PHE A 1 79 ? 437.605 563.810 453.342 1.00 136.45 79 PHE A CA 1
ATOM 566 C C . PHE A 1 79 ? 437.015 563.465 451.984 1.00 133.69 79 PHE A C 1
ATOM 567 O O . PHE A 1 79 ? 437.608 563.765 450.946 1.00 135.49 79 PHE A O 1
ATOM 575 N N . SER A 1 80 ? 435.836 562.849 452.006 1.00 141.90 80 SER A N 1
ATOM 576 C CA . SER A 1 80 ? 435.096 562.509 450.800 1.00 141.63 80 SER A CA 1
ATOM 577 C C . SER A 1 80 ? 433.691 563.076 450.911 1.00 142.39 80 SER A C 1
ATOM 578 O O . SER A 1 80 ? 433.018 562.877 451.926 1.00 143.75 80 SER A O 1
ATOM 581 N N . ILE A 1 81 ? 433.249 563.774 449.870 1.00 135.73 81 ILE A N 1
ATOM 582 C CA . ILE A 1 81 ? 431.937 564.406 449.838 1.00 136.39 81 ILE A CA 1
ATOM 583 C C . ILE A 1 81 ? 431.140 563.811 448.687 1.00 135.40 81 ILE A C 1
ATOM 584 O O . ILE A 1 81 ? 431.629 563.742 447.552 1.00 139.54 81 ILE A O 1
ATOM 589 N N . GLY A 1 82 ? 429.919 563.375 448.986 1.00 149.93 82 GLY A N 1
ATOM 590 C CA . GLY A 1 82 ? 429.023 562.848 447.977 1.00 150.23 82 GLY A CA 1
ATOM 591 C C . GLY A 1 82 ? 427.758 563.668 447.836 1.00 152.79 82 GLY A C 1
ATOM 592 O O . GLY A 1 82 ? 427.080 563.958 448.825 1.00 152.76 82 GLY A O 1
ATOM 593 N N . ILE A 1 83 ? 427.434 564.048 446.604 1.00 168.40 83 ILE A N 1
ATOM 594 C CA . ILE A 1 83 ? 426.254 564.843 446.292 1.00 169.34 83 ILE A CA 1
ATOM 595 C C . ILE A 1 83 ? 425.369 564.028 445.361 1.00 169.53 83 ILE A C 1
ATOM 596 O O . ILE A 1 83 ? 425.850 563.480 444.363 1.00 171.86 83 ILE A O 1
ATOM 601 N N . ASN A 1 84 ? 424.083 563.946 445.689 1.00 187.95 84 ASN A N 1
ATOM 602 C CA . ASN A 1 84 ? 423.130 563.175 444.906 1.00 188.62 84 ASN A CA 1
ATOM 603 C C . ASN A 1 84 ? 421.905 564.026 444.614 1.00 189.42 84 ASN A C 1
ATOM 604 O O . ASN A 1 84 ? 421.382 564.698 445.509 1.00 187.97 84 ASN A O 1
ATOM 609 N N . ILE A 1 85 ? 421.457 563.997 443.363 1.00 209.65 85 ILE A N 1
ATOM 610 C CA . ILE A 1 85 ? 420.247 564.684 442.926 1.00 209.84 85 ILE A CA 1
ATOM 611 C C . ILE A 1 85 ? 419.304 563.643 442.342 1.00 209.82 85 ILE A C 1
ATOM 612 O O . ILE A 1 85 ? 419.714 562.826 441.508 1.00 210.73 85 ILE A O 1
ATOM 617 N N . LEU A 1 86 ? 418.044 563.671 442.780 1.00 219.79 86 LEU A N 1
ATOM 618 C CA . LEU A 1 86 ? 417.079 562.644 442.410 1.00 220.69 86 LEU A CA 1
ATOM 619 C C . LEU A 1 86 ? 415.842 563.201 441.714 1.00 221.44 86 LEU A C 1
ATOM 620 O O . LEU A 1 86 ? 414.952 562.424 441.350 1.00 220.31 86 LEU A O 1
ATOM 625 N N . LYS A 1 87 ? 415.759 564.513 441.514 1.00 233.84 87 LYS A N 1
ATOM 626 C CA . LYS A 1 87 ? 414.600 565.137 440.890 1.00 232.97 87 LYS A CA 1
ATOM 627 C C . LYS A 1 87 ? 415.066 566.226 439.932 1.00 233.03 87 LYS A C 1
ATOM 628 O O . LYS A 1 87 ? 416.265 566.434 439.724 1.00 233.47 87 LYS A O 1
ATOM 634 N N . SER A 1 88 ? 414.099 566.927 439.343 1.00 246.90 88 SER A N 1
ATOM 635 C CA . SER A 1 88 ? 414.390 568.041 438.451 1.00 247.79 88 SER A CA 1
ATOM 636 C C . SER A 1 88 ? 414.599 569.339 439.224 1.00 249.50 88 SER A C 1
ATOM 637 O O . SER A 1 88 ? 415.490 570.125 438.885 1.00 249.54 88 SER A O 1
ATOM 640 N N . VAL A 1 89 ? 413.781 569.563 440.260 1.00 266.97 89 VAL A N 1
ATOM 641 C CA . VAL A 1 89 ? 413.830 570.714 441.164 1.00 266.97 89 VAL A CA 1
ATOM 642 C C . VAL A 1 89 ? 414.104 572.006 440.391 1.00 268.07 89 VAL A C 1
ATOM 643 O O . VAL A 1 89 ? 414.908 572.849 440.809 1.00 268.45 89 VAL A O 1
ATOM 647 N N . LEU A 1 90 ? 413.422 572.164 439.253 1.00 269.13 90 LEU A N 1
ATOM 648 C CA . LEU A 1 90 ? 413.519 573.336 438.373 1.00 268.17 90 LEU A CA 1
ATOM 649 C C . LEU A 1 90 ? 414.967 573.678 438.015 1.00 267.52 90 LEU A C 1
ATOM 650 O O . LEU A 1 90 ? 415.261 574.793 437.574 1.00 266.42 90 LEU A O 1
ATOM 655 N N . ALA A 1 91 ? 415.877 572.719 438.168 1.00 257.06 91 ALA A N 1
ATOM 656 C CA . ALA A 1 91 ? 417.287 572.878 437.824 1.00 255.47 91 ALA A CA 1
ATOM 657 C C . ALA A 1 91 ? 417.601 571.841 436.751 1.00 255.84 91 ALA A C 1
ATOM 658 O O . ALA A 1 91 ? 417.989 570.713 437.062 1.00 256.05 91 ALA A O 1
ATOM 660 N N . GLN A 1 92 ? 417.426 572.236 435.488 1.00 238.00 92 GLN A N 1
ATOM 661 C CA . GLN A 1 92 ? 417.585 571.343 434.346 1.00 237.35 92 GLN A CA 1
ATOM 662 C C . GLN A 1 92 ? 416.694 570.117 434.512 1.00 237.79 92 GLN A C 1
ATOM 663 O O . GLN A 1 92 ? 415.566 570.229 435.001 1.00 238.22 92 GLN A O 1
ATOM 669 N N . PHE A 1 93 ? 417.187 568.942 434.113 1.00 233.30 93 PHE A N 1
ATOM 670 C CA . PHE A 1 93 ? 416.418 567.710 434.280 1.00 233.17 93 PHE A CA 1
ATOM 671 C C . PHE A 1 93 ? 417.403 566.543 434.320 1.00 232.01 93 PHE A C 1
ATOM 672 O O . PHE A 1 93 ? 417.876 566.096 433.273 1.00 232.18 93 PHE A O 1
ATOM 680 N N . GLY A 1 94 ? 417.692 566.060 435.523 1.00 215.58 94 GLY A N 1
ATOM 681 C CA . GLY A 1 94 ? 418.526 564.888 435.684 1.00 213.75 94 GLY A CA 1
ATOM 682 C C . GLY A 1 94 ? 417.869 563.860 436.578 1.00 214.57 94 GLY A C 1
ATOM 683 O O . GLY A 1 94 ? 417.541 564.160 437.730 1.00 216.41 94 GLY A O 1
ATOM 684 N N . ALA A 1 95 ? 417.655 562.649 436.060 1.00 208.99 95 ALA A N 1
ATOM 685 C CA . ALA A 1 95 ? 417.015 561.610 436.860 1.00 210.05 95 ALA A CA 1
ATOM 686 C C . ALA A 1 95 ? 417.854 561.274 438.086 1.00 211.81 95 ALA A C 1
ATOM 687 O O . ALA A 1 95 ? 417.358 561.294 439.219 1.00 212.63 95 ALA A O 1
ATOM 689 N N . GLY A 1 96 ? 419.129 560.963 437.879 1.00 215.08 96 GLY A N 1
ATOM 690 C CA . GLY A 1 96 ? 420.060 560.814 438.979 1.00 215.65 96 GLY A CA 1
ATOM 691 C C . GLY A 1 96 ? 421.389 561.476 438.686 1.00 215.45 96 GLY A C 1
ATOM 692 O O . GLY A 1 96 ? 422.081 561.085 437.744 1.00 216.38 96 GLY A O 1
ATOM 693 N N . ALA A 1 97 ? 421.767 562.469 439.483 1.00 200.47 97 ALA A N 1
ATOM 694 C CA . ALA A 1 97 ? 423.032 563.171 439.316 1.00 197.71 97 ALA A CA 1
ATOM 695 C C . ALA A 1 97 ? 423.945 562.829 440.482 1.00 197.42 97 ALA A C 1
ATOM 696 O O . ALA A 1 97 ? 423.562 563.001 441.643 1.00 200.06 97 ALA A O 1
ATOM 698 N N . GLY A 1 98 ? 425.145 562.347 440.172 1.00 178.39 98 GLY A N 1
ATOM 699 C CA . GLY A 1 98 ? 426.067 561.926 441.207 1.00 178.04 98 GLY A CA 1
ATOM 700 C C . GLY A 1 98 ? 427.412 562.619 441.161 1.00 178.17 98 GLY A C 1
ATOM 701 O O . GLY A 1 98 ? 428.031 562.720 440.099 1.00 181.49 98 GLY A O 1
ATOM 702 N N . ILE A 1 99 ? 427.873 563.103 442.312 1.00 163.86 99 ILE A N 1
ATOM 703 C CA . ILE A 1 99 ? 429.184 563.724 442.449 1.00 162.98 99 ILE A CA 1
ATOM 704 C C . ILE A 1 99 ? 429.881 563.080 443.635 1.00 163.03 99 ILE A C 1
ATOM 705 O O . ILE A 1 99 ? 429.293 562.964 444.713 1.00 167.86 99 ILE A O 1
ATOM 710 N N . GLU A 1 100 ? 431.124 562.652 443.438 1.00 155.00 100 GLU A N 1
ATOM 711 C CA . GLU A 1 100 ? 431.922 562.058 444.507 1.00 155.36 100 GLU A CA 1
ATOM 712 C C . GLU A 1 100 ? 433.314 562.668 444.451 1.00 155.24 100 GLU A C 1
ATOM 713 O O . GLU A 1 100 ? 434.078 562.384 443.524 1.00 159.93 100 GLU A O 1
ATOM 719 N N . ALA A 1 101 ? 433.643 563.506 445.430 1.00 141.59 101 ALA A N 1
ATOM 720 C CA . ALA A 1 101 ? 434.934 564.185 445.473 1.00 140.48 101 ALA A CA 1
ATOM 721 C C . ALA A 1 101 ? 435.663 563.758 446.738 1.00 140.50 101 ALA A C 1
ATOM 722 O O . ALA A 1 101 ? 435.260 564.127 447.844 1.00 145.76 101 ALA A O 1
ATOM 724 N N . GLN A 1 102 ? 436.723 562.975 446.580 1.00 132.44 102 GLN A N 1
ATOM 725 C CA . GLN A 1 102 ? 437.524 562.507 447.703 1.00 135.68 102 GLN A CA 1
ATOM 726 C C . GLN A 1 102 ? 438.925 563.086 447.587 1.00 135.68 102 GLN A C 1
ATOM 727 O O . GLN A 1 102 ? 439.575 562.937 446.549 1.00 138.32 102 GLN A O 1
ATOM 733 N N . TYR A 1 103 ? 439.391 563.738 448.648 1.00 139.31 103 TYR A N 1
ATOM 734 C CA . TYR A 1 103 ? 440.728 564.312 448.677 1.00 137.83 103 TYR A CA 1
ATOM 735 C C . TYR A 1 103 ? 441.401 563.934 449.985 1.00 138.71 103 TYR A C 1
ATOM 736 O O . TYR A 1 103 ? 440.809 564.088 451.058 1.00 146.45 103 TYR A O 1
ATOM 745 N N . ASN A 1 104 ? 442.637 563.452 449.894 1.00 117.70 104 ASN A N 1
ATOM 746 C CA . ASN A 1 104 ? 443.387 563.042 451.073 1.00 120.95 104 ASN A CA 1
ATOM 747 C C . ASN A 1 104 ? 444.856 563.378 450.891 1.00 117.53 104 ASN A C 1
ATOM 748 O O . ASN A 1 104 ? 445.464 562.994 449.890 1.00 126.89 104 ASN A O 1
ATOM 753 N N . GLN A 1 105 ? 445.422 564.082 451.864 1.00 116.74 105 GLN A N 1
ATOM 754 C CA . GLN A 1 105 ? 446.830 564.439 451.856 1.00 118.20 105 GLN A CA 1
ATOM 755 C C . GLN A 1 105 ? 447.465 564.013 453.170 1.00 121.85 105 GLN A C 1
ATOM 756 O O . GLN A 1 105 ? 446.791 563.865 454.191 1.00 133.35 105 GLN A O 1
ATOM 762 N N . ALA A 1 106 ? 448.779 563.813 453.126 1.00 107.24 106 ALA A N 1
ATOM 763 C CA . ALA A 1 106 ? 449.527 563.344 454.282 1.00 111.37 106 ALA A CA 1
ATOM 764 C C . ALA A 1 106 ? 450.959 563.847 454.204 1.00 110.91 106 ALA A C 1
ATOM 765 O O . ALA A 1 106 ? 451.608 563.732 453.163 1.00 122.25 106 ALA A O 1
ATOM 767 N N . ARG A 1 107 ? 451.448 564.395 455.313 1.00 121.23 107 ARG A N 1
ATOM 768 C CA . ARG A 1 107 ? 452.811 564.888 455.410 1.00 121.67 107 ARG A CA 1
ATOM 769 C C . ARG A 1 107 ? 453.479 564.288 456.638 1.00 123.77 107 ARG A C 1
ATOM 770 O O . ARG A 1 107 ? 452.841 564.078 457.674 1.00 132.66 107 ARG A O 1
ATOM 778 N N . LYS A 1 108 ? 454.773 564.011 456.511 1.00 104.47 108 LYS A N 1
ATOM 779 C CA . LYS A 1 108 ? 455.540 563.417 457.594 1.00 106.45 108 LYS A CA 1
ATOM 780 C C . LYS A 1 108 ? 456.964 563.944 457.539 1.00 108.01 108 LYS A C 1
ATOM 781 O O . LYS A 1 108 ? 457.508 564.184 456.460 1.00 119.04 108 LYS A O 1
ATOM 787 N N . VAL A 1 109 ? 457.559 564.135 458.713 1.00 98.37 109 VAL A N 1
ATOM 788 C CA . VAL A 1 109 ? 458.942 564.584 458.836 1.00 96.57 109 VAL A CA 1
ATOM 789 C C . VAL A 1 109 ? 459.606 563.762 459.926 1.00 97.92 109 VAL A C 1
ATOM 790 O O . VAL A 1 109 ? 459.015 563.545 460.986 1.00 110.79 109 VAL A O 1
ATOM 794 N N . ARG A 1 110 ? 460.826 563.298 459.671 1.00 103.98 110 ARG A N 1
ATOM 795 C CA . ARG A 1 110 ? 461.605 562.559 460.659 1.00 108.08 110 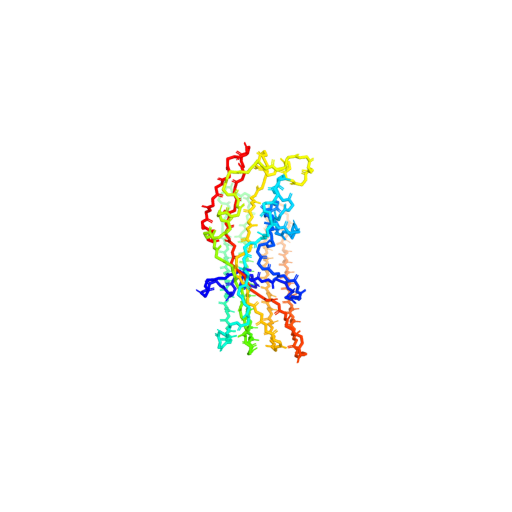ARG A CA 1
ATOM 796 C C . ARG A 1 110 ? 462.995 563.172 460.712 1.00 110.29 110 ARG A C 1
ATOM 797 O O . ARG A 1 110 ? 463.735 563.115 459.726 1.00 120.27 110 ARG A O 1
ATOM 805 N N . PHE A 1 111 ? 463.350 563.752 461.852 1.00 96.58 111 PHE A N 1
ATOM 806 C CA . PHE A 1 111 ? 464.610 564.456 462.008 1.00 98.67 111 PHE A CA 1
ATOM 807 C C . PHE A 1 111 ? 465.424 563.814 463.120 1.00 103.00 111 PHE A C 1
ATOM 808 O O . PHE A 1 111 ? 464.870 563.274 464.081 1.00 112.57 111 PHE A O 1
ATOM 816 N N . GLU A 1 112 ? 466.746 563.878 462.982 1.00 108.87 112 GLU A N 1
ATOM 817 C CA . GLU A 1 112 ? 467.629 563.364 464.023 1.00 110.75 112 GLU A CA 1
ATOM 818 C C . GLU A 1 112 ? 468.981 564.045 463.877 1.00 113.48 112 GLU A C 1
ATOM 819 O O . GLU A 1 112 ? 469.679 563.821 462.885 1.00 124.43 112 GLU A O 1
ATOM 825 N N . PHE A 1 113 ? 469.341 564.869 464.857 1.00 94.90 113 PHE A N 1
ATOM 826 C CA . PHE A 1 113 ? 470.628 565.544 464.911 1.00 95.44 113 PHE A CA 1
ATOM 827 C C . PHE A 1 113 ? 471.326 565.137 466.197 1.00 98.67 113 PHE A C 1
ATOM 828 O O . PHE A 1 113 ? 470.777 565.325 467.288 1.00 115.31 113 PHE A O 1
ATOM 836 N N . SER A 1 114 ? 472.527 564.585 466.072 1.00 106.15 114 SER A N 1
ATOM 837 C CA . SER A 1 114 ? 473.304 564.159 467.221 1.00 114.86 114 SER A CA 1
ATOM 838 C C . SER A 1 114 ? 474.578 564.984 467.303 1.00 113.62 114 SER A C 1
ATOM 839 O O . SER A 1 114 ? 475.016 565.582 466.317 1.00 117.56 114 SER A O 1
ATOM 842 N N . ASN A 1 115 ? 475.166 565.010 468.499 1.00 114.66 115 ASN A N 1
ATOM 843 C CA . ASN A 1 115 ? 476.396 565.753 468.758 1.00 114.82 115 ASN A CA 1
ATOM 844 C C . ASN A 1 115 ? 476.224 567.224 468.377 1.00 116.33 115 ASN A C 1
ATOM 845 O O . ASN A 1 115 ? 476.918 567.761 467.515 1.00 115.25 115 ASN A O 1
ATOM 850 N N . VAL A 1 116 ? 475.274 567.869 469.046 1.00 114.08 116 VAL A N 1
ATOM 851 C CA . VAL A 1 116 ? 474.824 569.207 468.685 1.00 114.09 116 VAL A CA 1
ATOM 852 C C . VAL A 1 116 ? 475.548 570.231 469.545 1.00 113.57 116 VAL A C 1
ATOM 853 O O . VAL A 1 116 ? 475.561 570.123 470.776 1.00 113.59 116 VAL A O 1
ATOM 857 N N 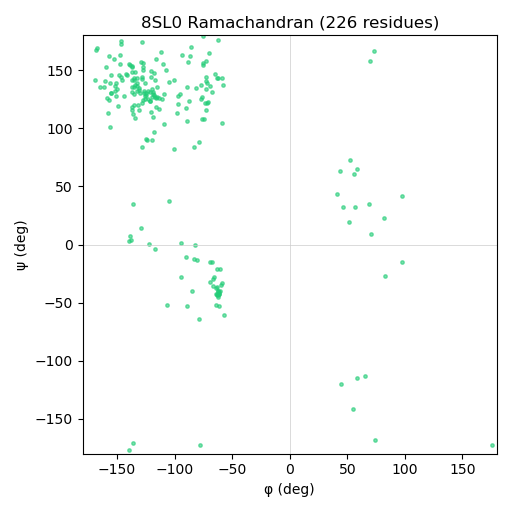. LEU A 1 117 ? 476.144 571.223 468.897 1.00 130.27 117 LEU A N 1
ATOM 858 C CA . LEU A 1 117 ? 476.713 572.382 469.563 1.00 132.41 117 LEU A CA 1
ATOM 859 C C . LEU A 1 117 ? 475.883 573.612 469.222 1.00 130.88 117 LEU A C 1
ATOM 860 O O . LEU A 1 117 ? 475.060 573.598 468.307 1.00 132.45 117 LEU A O 1
ATOM 865 N N . ALA A 1 118 ? 476.097 574.684 469.978 1.00 122.85 118 ALA A N 1
ATOM 866 C CA . ALA A 1 118 ? 475.334 575.905 469.773 1.00 120.96 118 ALA A CA 1
ATOM 867 C C . ALA A 1 118 ? 476.218 577.106 470.058 1.00 120.86 118 ALA A C 1
ATOM 868 O O . ALA A 1 118 ? 477.024 577.083 470.991 1.00 124.33 118 ALA A O 1
ATOM 870 N N . ASP A 1 119 ? 476.063 578.152 469.250 1.00 126.18 119 ASP A N 1
ATOM 871 C CA . ASP A 1 119 ? 476.767 579.407 469.463 1.00 125.71 119 ASP A CA 1
ATOM 872 C C . ASP A 1 119 ? 475.801 580.570 469.285 1.00 126.12 119 ASP A C 1
ATOM 873 O O . ASP A 1 119 ? 474.914 580.532 468.426 1.00 129.75 119 ASP A O 1
ATOM 878 N N . SER A 1 120 ? 475.976 581.605 470.106 1.00 121.30 120 SER A N 1
ATOM 879 C CA . SER A 1 120 ? 474.986 582.664 470.222 1.00 122.65 120 SER A CA 1
ATOM 880 C C . SER A 1 120 ? 475.661 583.998 470.497 1.00 124.69 120 SER A C 1
ATOM 881 O O . SER A 1 120 ? 476.875 584.084 470.699 1.00 127.00 120 SER A O 1
ATOM 884 N N . VAL A 1 121 ? 474.841 585.044 470.511 1.00 118.55 121 VAL A N 1
ATOM 885 C CA . VAL A 1 121 ? 475.284 586.401 470.800 1.00 114.58 121 VAL A CA 1
ATOM 886 C C . VAL A 1 121 ? 474.198 587.082 471.622 1.00 116.21 121 VAL A C 1
ATOM 887 O O . VAL A 1 121 ? 473.009 586.801 471.452 1.00 121.24 121 VAL A O 1
ATOM 891 N N . GLU A 1 122 ? 474.607 587.957 472.525 1.00 137.43 122 GLU A N 1
ATOM 892 C CA . GLU A 1 122 ? 473.653 588.619 473.406 1.00 138.63 122 GLU A CA 1
ATOM 893 C C . GLU A 1 122 ? 472.864 589.668 472.634 1.00 138.73 122 GLU A C 1
ATOM 894 O O . GLU A 1 122 ? 473.468 590.584 472.063 1.00 139.89 122 GLU A O 1
ATOM 900 N N . PRO A 1 123 ? 471.534 589.577 472.582 1.00 129.31 123 PRO A N 1
ATOM 901 C CA . PRO A 1 123 ? 470.759 590.629 471.907 1.00 130.49 123 PRO A CA 1
ATOM 902 C C . PRO A 1 123 ? 470.965 592.001 472.513 1.00 129.96 123 PRO A C 1
ATOM 903 O O . PRO A 1 123 ? 470.962 593.001 471.785 1.00 134.05 123 PRO A O 1
ATOM 907 N N . LEU A 1 124 ? 471.142 592.082 473.832 1.00 119.04 124 LEU A N 1
ATOM 908 C CA . LEU A 1 124 ? 471.467 593.361 474.450 1.00 116.49 124 LEU A CA 1
ATOM 909 C C . LEU A 1 124 ? 472.815 593.870 473.961 1.00 119.11 124 LEU A C 1
ATOM 910 O O . LEU A 1 124 ? 472.996 595.076 473.764 1.00 123.57 124 LEU A O 1
ATOM 915 N N . ALA A 1 125 ? 473.775 592.966 473.764 1.00 136.04 125 ALA A N 1
ATOM 916 C CA . ALA A 1 125 ? 475.050 593.369 473.184 1.00 139.31 125 ALA A CA 1
ATOM 917 C C . ALA A 1 125 ? 474.862 593.886 471.765 1.00 139.27 125 ALA A C 1
ATOM 918 O O . ALA A 1 125 ? 475.534 594.835 471.348 1.00 139.04 125 ALA A O 1
ATOM 920 N N . VAL A 1 126 ? 473.947 593.277 471.010 1.00 142.49 126 VAL A N 1
ATOM 921 C CA . VAL A 1 126 ? 473.635 593.777 469.675 1.00 141.90 126 VAL A CA 1
ATOM 922 C C . VAL A 1 126 ? 473.065 595.186 469.759 1.00 142.59 126 VAL A C 1
ATOM 923 O O . VAL A 1 126 ? 473.431 596.068 468.974 1.00 141.63 126 VAL A O 1
ATOM 927 N N . GLY A 1 127 ? 472.164 595.421 470.714 1.00 147.98 127 GLY A N 1
ATOM 928 C CA . GLY A 1 127 ? 471.624 596.758 470.890 1.00 146.30 127 GLY A CA 1
ATOM 929 C C . GLY A 1 127 ? 472.690 597.774 471.252 1.00 146.45 127 GLY A C 1
ATOM 930 O O . GLY A 1 127 ? 472.699 598.891 470.731 1.00 148.20 127 GLY A O 1
ATOM 931 N N . GLN A 1 128 ? 473.603 597.398 472.150 1.00 154.04 128 GLN A N 1
ATOM 932 C CA . GLN A 1 128 ? 474.708 598.287 472.497 1.00 154.18 128 GLN A CA 1
ATOM 933 C C . GLN A 1 128 ? 475.585 598.578 471.289 1.00 153.91 128 GLN A C 1
ATOM 934 O O . GLN A 1 128 ? 476.035 599.714 471.108 1.00 154.69 128 GLN A O 1
ATOM 940 N N . PHE A 1 129 ? 475.844 597.565 470.461 1.00 146.27 129 PHE A N 1
ATOM 941 C CA . PHE A 1 129 ? 476.591 597.786 469.228 1.00 145.37 129 PHE A CA 1
ATOM 942 C C . PHE A 1 129 ? 475.856 598.756 468.316 1.00 144.31 129 PHE A C 1
ATOM 943 O O . PHE A 1 129 ? 476.473 599.624 467.689 1.00 145.36 129 PHE A O 1
ATOM 951 N N . LEU A 1 130 ? 474.535 598.623 468.229 1.00 140.59 130 LEU A N 1
ATOM 952 C CA . LEU A 1 130 ? 473.748 599.516 467.391 1.00 142.07 130 LEU A CA 1
ATOM 953 C C . LEU A 1 130 ? 473.514 600.856 468.080 1.00 145.68 130 LEU A C 1
ATOM 954 O O . LEU A 1 130 ? 474.008 601.893 467.625 1.00 146.19 130 LEU A O 1
ATOM 959 N N . LYS A 1 131 ? 472.788 600.838 469.201 1.00 151.96 131 LYS A N 1
ATOM 960 C CA . LYS A 1 131 ? 472.407 602.041 469.936 1.00 149.77 131 LYS A CA 1
ATOM 961 C C . LYS A 1 131 ? 471.923 603.137 468.996 1.00 148.25 131 LYS A C 1
ATOM 962 O O . LYS A 1 131 ? 470.950 602.950 468.260 1.00 149.52 131 LYS A O 1
ATOM 968 N N . MET A 1 132 ? 472.603 604.279 469.010 1.00 161.06 132 MET A N 1
ATOM 969 C CA . MET A 1 132 ? 472.303 605.376 468.099 1.00 163.99 132 MET A CA 1
ATOM 970 C C . MET A 1 132 ? 473.120 605.181 466.828 1.00 163.07 132 MET A C 1
ATOM 971 O O . MET A 1 132 ? 474.337 605.390 466.826 1.00 161.54 132 MET A O 1
ATOM 976 N N . ALA A 1 133 ? 472.453 604.780 465.748 1.00 160.56 133 ALA A N 1
ATOM 977 C CA . ALA A 1 133 ? 473.142 604.525 464.486 1.00 160.90 133 ALA A CA 1
ATOM 978 C C . ALA A 1 133 ? 472.140 604.644 463.350 1.00 163.81 133 ALA A C 1
ATOM 979 O O . ALA A 1 133 ? 471.111 603.962 463.360 1.00 163.96 133 ALA A O 1
ATOM 981 N N . GLU A 1 134 ? 472.436 605.506 462.382 1.00 180.40 134 GLU A N 1
ATOM 982 C CA . GLU A 1 134 ? 471.560 605.668 461.232 1.00 179.57 134 GLU A CA 1
ATOM 983 C C . GLU A 1 134 ? 471.641 604.450 460.320 1.00 179.77 134 GLU A C 1
ATOM 984 O O . GLU A 1 134 ? 472.720 603.901 460.081 1.00 176.88 134 GLU A O 1
ATOM 990 N N . VAL A 1 135 ? 470.485 604.029 459.809 1.00 173.84 135 VAL A N 1
ATOM 991 C CA . VAL A 1 135 ? 470.434 602.887 458.906 1.00 172.21 135 VAL A CA 1
ATOM 992 C C . VAL A 1 135 ? 470.896 603.317 457.521 1.00 173.30 135 VAL A C 1
ATOM 993 O O . VAL A 1 135 ? 470.536 604.398 457.035 1.00 175.33 135 VAL A O 1
ATOM 997 N N . ASP A 1 136 ? 471.709 602.480 456.883 1.00 174.73 136 ASP A N 1
ATOM 998 C CA . ASP A 1 136 ? 472.248 602.786 455.561 1.00 175.36 136 ASP A CA 1
ATOM 999 C C . ASP A 1 136 ? 471.161 602.579 454.516 1.00 174.97 136 ASP A C 1
ATOM 1000 O O . ASP A 1 136 ? 470.780 601.448 454.211 1.00 177.43 136 ASP A O 1
ATOM 1005 N N . ALA A 1 137 ? 470.653 603.678 453.960 1.00 161.07 137 ALA A N 1
ATOM 1006 C CA . ALA A 1 137 ? 469.660 603.599 452.898 1.00 162.42 137 ALA A CA 1
ATOM 1007 C C . ALA A 1 137 ? 470.273 603.655 451.506 1.00 162.35 137 ALA A C 1
ATOM 1008 O O . ALA A 1 137 ? 469.529 603.622 450.520 1.00 160.48 137 ALA A O 1
ATOM 1010 N N . ASP A 1 138 ? 471.601 603.745 451.402 1.00 166.44 138 ASP A N 1
ATOM 1011 C CA . ASP A 1 138 ? 472.243 603.811 450.093 1.00 168.05 138 ASP A CA 1
ATOM 1012 C C . ASP A 1 138 ? 472.008 602.535 449.296 1.00 169.69 138 ASP A C 1
ATOM 1013 O O . ASP A 1 138 ? 471.564 602.582 448.143 1.00 168.62 138 ASP A O 1
ATOM 1018 N N . ASN A 1 139 ? 472.302 601.387 449.891 1.00 167.63 139 ASN A N 1
ATOM 1019 C CA . ASN A 1 139 ? 472.145 600.125 449.181 1.00 163.67 139 ASN A CA 1
ATOM 1020 C C . ASN A 1 139 ? 470.667 599.860 448.918 1.00 162.61 139 ASN A C 1
ATOM 1021 O O . ASN A 1 139 ? 469.848 599.978 449.837 1.00 163.24 139 ASN A O 1
ATOM 1026 N N . PRO A 1 140 ? 470.287 599.511 447.688 1.00 149.81 140 PRO A N 1
ATOM 1027 C CA . PRO A 1 140 ? 468.863 599.291 447.394 1.00 153.27 140 PRO A CA 1
ATOM 1028 C C . PRO A 1 140 ? 468.248 598.137 448.163 1.00 155.00 140 PRO A C 1
ATOM 1029 O O . PRO A 1 140 ? 467.019 598.095 448.295 1.00 155.06 140 PRO A O 1
ATOM 1033 N N . VAL A 1 141 ? 469.053 597.200 448.667 1.00 157.64 141 VAL A N 1
ATOM 1034 C CA . VAL A 1 141 ? 468.498 596.058 449.388 1.00 155.51 141 VAL A CA 1
ATOM 1035 C C . VAL A 1 141 ? 467.771 596.519 450.644 1.00 155.48 141 VAL A C 1
ATOM 1036 O O . VAL A 1 141 ? 466.671 596.044 450.950 1.00 156.17 141 VAL A O 1
ATOM 1040 N N . LEU A 1 142 ? 468.365 597.452 451.388 1.00 156.06 142 LEU A N 1
ATOM 1041 C CA . LEU A 1 142 ? 467.707 597.989 452.570 1.00 155.98 142 LEU A CA 1
ATOM 1042 C C . LEU A 1 142 ? 466.680 599.057 452.229 1.00 156.92 142 LEU A C 1
ATOM 1043 O O . LEU A 1 142 ? 465.874 599.422 453.092 1.00 157.64 142 LEU A O 1
ATOM 1048 N N . LYS A 1 143 ? 466.690 599.560 450.993 1.00 157.53 143 LYS A N 1
ATOM 1049 C CA . LYS A 1 143 ? 465.719 600.573 450.601 1.00 156.87 143 LYS A CA 1
ATOM 1050 C C . LYS A 1 143 ? 464.300 600.031 450.687 1.00 156.60 143 LYS A C 1
ATOM 1051 O O . LYS A 1 143 ? 463.383 600.737 451.121 1.00 156.54 143 LYS A O 1
ATOM 1057 N N . GLN A 1 144 ? 464.100 598.778 450.276 1.00 161.01 144 GLN A N 1
ATOM 1058 C CA . GLN A 1 144 ? 462.773 598.180 450.349 1.00 161.91 144 GLN A CA 1
ATOM 1059 C C . GLN A 1 144 ? 462.284 598.098 451.789 1.00 159.31 144 GLN A C 1
ATOM 1060 O O . GLN A 1 144 ? 461.132 598.435 452.083 1.00 160.96 144 GLN A O 1
ATOM 1066 N N . TYR A 1 145 ? 463.151 597.662 452.705 1.00 149.98 145 TYR A N 1
ATOM 1067 C CA . TYR A 1 145 ? 462.749 597.543 454.101 1.00 151.70 145 TYR A CA 1
ATOM 1068 C C . TYR A 1 145 ? 462.526 598.904 454.740 1.00 153.52 145 TYR A C 1
ATOM 1069 O O . TYR A 1 145 ? 461.678 599.035 455.630 1.00 154.61 145 TYR A O 1
ATOM 1078 N N . VAL A 1 146 ? 463.275 599.921 454.309 1.00 160.56 146 VAL A N 1
ATOM 1079 C CA . VAL A 1 146 ? 463.053 601.270 454.821 1.00 161.75 146 VAL A CA 1
ATOM 1080 C C . VAL A 1 146 ? 461.639 601.730 454.492 1.00 162.70 146 VAL A C 1
ATOM 1081 O O . VAL A 1 146 ? 460.963 602.355 455.318 1.00 162.43 146 VAL A O 1
ATOM 1085 N N . LEU A 1 147 ? 461.162 601.406 453.293 1.00 157.97 147 LEU A N 1
ATOM 1086 C CA . LEU A 1 147 ? 459.797 601.722 452.899 1.00 155.47 147 LEU A CA 1
ATOM 1087 C C . LEU A 1 147 ? 458.786 600.704 453.404 1.00 155.80 147 LEU A C 1
ATOM 1088 O O . LEU A 1 147 ? 457.591 600.859 453.137 1.00 156.42 147 LEU A O 1
ATOM 1093 N N . GLY A 1 148 ? 459.230 599.673 454.117 1.00 157.95 148 GLY A N 1
ATOM 1094 C CA . GLY A 1 148 ? 458.313 598.683 454.642 1.00 157.02 148 GLY A CA 1
ATOM 1095 C C . GLY A 1 148 ? 457.886 597.621 453.660 1.00 158.04 148 GLY A C 1
ATOM 1096 O O . GLY A 1 148 ? 456.824 597.018 453.842 1.00 156.23 148 GLY A O 1
ATOM 1097 N N . ASN A 1 149 ? 458.676 597.379 452.612 1.00 164.95 149 ASN A N 1
ATOM 1098 C CA . ASN A 1 149 ? 458.337 596.326 451.661 1.00 163.98 149 ASN A CA 1
ATOM 1099 C C . ASN A 1 149 ? 458.345 594.957 452.329 1.00 164.18 149 ASN A C 1
ATOM 1100 O O . ASN A 1 149 ? 457.456 594.133 452.084 1.00 162.27 149 ASN A O 1
ATOM 1105 N N . GLY A 1 150 ? 459.339 594.695 453.179 1.00 160.17 150 GLY A N 1
ATOM 1106 C CA . GLY A 1 150 ? 459.443 593.417 453.846 1.00 157.26 150 GLY A CA 1
ATOM 1107 C C . GLY A 1 150 ? 460.033 593.568 455.233 1.00 156.48 150 GLY A C 1
ATOM 1108 O O . GLY A 1 150 ? 460.481 594.646 455.629 1.00 155.31 150 GLY A O 1
ATOM 1109 N N . ARG A 1 151 ? 460.022 592.462 455.967 1.00 143.47 151 ARG A N 1
ATOM 1110 C CA . ARG A 1 151 ? 460.541 592.432 457.324 1.00 140.70 151 ARG A CA 1
ATOM 1111 C C . ARG A 1 151 ? 462.037 592.154 457.318 1.00 142.58 151 ARG A C 1
ATOM 1112 O O . ARG A 1 151 ? 462.598 591.684 456.325 1.00 143.72 151 ARG A O 1
ATOM 1120 N N . LEU A 1 152 ? 462.680 592.454 458.440 1.00 134.90 152 LEU A N 1
ATOM 1121 C CA . LEU A 1 152 ? 464.099 592.199 458.629 1.00 133.18 152 LEU A CA 1
ATOM 1122 C C . LEU A 1 152 ? 464.310 591.434 459.927 1.00 135.07 152 LEU A C 1
ATOM 1123 O O . LEU A 1 152 ? 463.623 591.680 460.923 1.00 137.16 152 LEU A O 1
ATOM 1128 N N . TYR A 1 153 ? 465.258 590.502 459.910 1.00 131.62 153 TYR A N 1
ATOM 1129 C CA . TYR A 1 153 ? 465.541 589.672 461.068 1.00 130.24 153 TYR A CA 1
ATOM 1130 C C . TYR A 1 153 ? 467.047 589.557 461.243 1.00 133.19 153 TYR A C 1
ATOM 1131 O O . TYR A 1 153 ? 467.811 589.655 460.282 1.00 137.04 153 TYR A O 1
ATOM 1140 N N . VAL A 1 154 ? 467.468 589.348 462.488 1.00 122.22 154 VAL A N 1
ATOM 1141 C CA . VAL A 1 154 ? 468.876 589.179 462.825 1.00 117.58 154 VAL A CA 1
ATOM 1142 C C . VAL A 1 154 ? 469.038 587.866 463.574 1.00 119.47 154 VAL A C 1
ATOM 1143 O O . VAL A 1 154 ? 468.328 587.613 464.552 1.00 120.33 154 VAL A O 1
ATOM 1147 N N . ILE A 1 155 ? 469.974 587.038 463.124 1.00 113.01 155 ILE A N 1
ATOM 1148 C CA . ILE A 1 155 ? 470.212 585.744 463.753 1.00 113.45 155 ILE A CA 1
ATOM 1149 C C . ILE A 1 155 ? 470.996 585.966 465.038 1.00 115.79 155 ILE A C 1
ATOM 1150 O O . ILE A 1 155 ? 472.067 586.582 465.025 1.00 121.94 155 ILE A O 1
ATOM 1155 N N . THR A 1 156 ? 470.470 585.461 466.152 1.00 104.61 156 THR A N 1
ATOM 1156 C CA . THR A 1 156 ? 471.123 585.614 467.446 1.00 103.48 156 THR A CA 1
ATOM 1157 C C . THR A 1 156 ? 471.768 584.330 467.942 1.00 108.44 156 THR A C 1
ATOM 1158 O O . THR A 1 156 ? 472.948 584.334 468.302 1.00 116.32 156 THR A O 1
ATOM 1162 N N . GLN A 1 157 ? 471.019 583.234 467.977 1.00 118.98 157 GLN A N 1
ATOM 1163 C CA . GLN A 1 157 ? 471.537 581.937 468.377 1.00 118.67 157 GLN A CA 1
ATOM 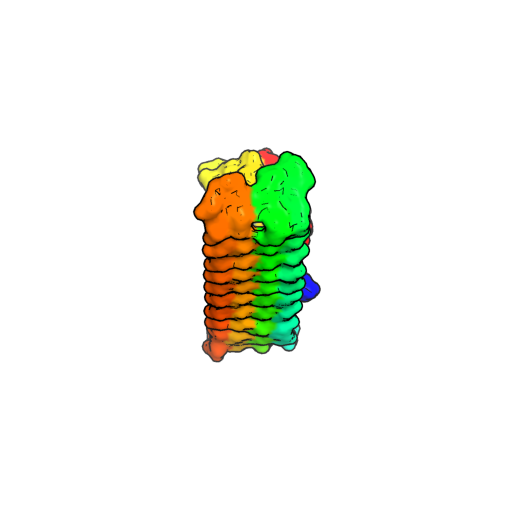1164 C C . GLN A 1 157 ? 471.409 580.980 467.205 1.00 118.54 157 GLN A C 1
ATOM 1165 O O . GLN A 1 157 ? 470.481 581.088 466.401 1.00 124.83 157 GLN A O 1
ATOM 1171 N N . VAL A 1 158 ? 472.348 580.045 467.106 1.00 106.95 158 VAL A N 1
ATOM 1172 C CA . VAL A 1 158 ? 472.320 579.072 466.023 1.00 108.30 158 VAL A CA 1
ATOM 1173 C C . VAL A 1 158 ? 472.985 577.789 466.500 1.00 113.62 158 VAL A C 1
ATOM 1174 O O . VAL A 1 158 ? 474.031 577.817 467.154 1.00 121.53 158 VAL A O 1
ATOM 1178 N N . ILE A 1 159 ? 472.365 576.661 466.168 1.00 112.33 159 ILE A N 1
ATOM 1179 C CA . ILE A 1 159 ? 472.860 575.351 466.555 1.00 111.80 159 ILE A CA 1
ATOM 1180 C C . ILE A 1 159 ? 473.363 574.625 465.316 1.00 110.02 159 ILE A C 1
ATOM 1181 O O . ILE A 1 159 ? 472.948 574.895 464.186 1.00 109.02 159 ILE A O 1
ATOM 1186 N N . LYS A 1 160 ? 474.277 573.685 465.542 1.00 112.60 160 LYS A N 1
ATOM 1187 C CA . LYS A 1 160 ? 474.899 572.935 464.464 1.00 110.49 160 LYS A CA 1
ATOM 1188 C C . LYS A 1 160 ? 475.205 571.528 464.951 1.00 112.53 160 LYS A C 1
ATOM 1189 O O . LYS A 1 160 ? 475.219 571.257 466.153 1.00 116.74 160 LYS A O 1
ATOM 1195 N N . SER A 1 161 ? 475.446 570.631 463.998 1.00 103.98 161 SER A N 1
ATOM 1196 C CA . SER A 1 161 ? 475.778 569.251 464.320 1.00 104.29 161 SER A CA 1
ATOM 1197 C C . SER A 1 161 ? 476.562 568.642 463.170 1.00 101.68 161 SER A C 1
ATOM 1198 O O . SER A 1 161 ? 476.319 568.967 462.006 1.00 105.19 161 SER A O 1
ATOM 1201 N N . ASN A 1 162 ? 477.499 567.755 463.504 1.00 112.59 162 ASN A N 1
ATOM 1202 C CA . ASN A 1 162 ? 478.284 567.077 462.481 1.00 118.90 162 ASN A CA 1
ATOM 1203 C C . ASN A 1 162 ? 477.646 565.779 462.012 1.00 121.18 162 ASN A C 1
ATOM 1204 O O . ASN A 1 162 ? 478.101 565.206 461.018 1.00 128.42 162 ASN A O 1
ATOM 1209 N N . GLU A 1 163 ? 476.620 565.296 462.704 1.00 106.45 163 GLU A N 1
ATOM 1210 C CA . GLU A 1 163 ? 475.934 564.065 462.335 1.00 109.01 163 GLU A CA 1
ATOM 1211 C C . GLU A 1 163 ? 474.439 564.304 462.433 1.00 109.66 163 GLU A C 1
ATOM 1212 O O . GLU A 1 163 ? 473.935 564.635 463.511 1.00 121.32 163 GLU A O 1
ATOM 1218 N N . PHE A 1 164 ? 473.734 564.144 461.318 1.00 96.28 164 PHE A N 1
ATOM 1219 C CA . PHE A 1 164 ? 472.294 564.353 461.341 1.00 102.23 164 PHE A CA 1
ATOM 1220 C C . PHE A 1 164 ? 471.681 563.820 460.057 1.00 105.67 164 PHE A C 1
ATOM 1221 O O . PHE A 1 164 ? 472.379 563.498 459.092 1.00 111.75 164 PHE A O 1
ATOM 1229 N N . THR A 1 165 ? 470.354 563.745 460.066 1.00 108.46 165 THR A N 1
ATOM 1230 C CA . THR A 1 165 ? 469.576 563.322 458.910 1.00 107.62 165 THR A CA 1
ATOM 1231 C C . THR A 1 165 ? 468.125 563.712 459.128 1.00 104.99 165 THR A C 1
ATOM 1232 O O . THR A 1 165 ? 467.587 563.519 460.222 1.00 112.46 165 THR A O 1
ATOM 1236 N N . VAL A 1 166 ? 467.499 564.272 458.099 1.00 92.17 166 VAL A N 1
ATOM 1237 C CA . VAL A 1 166 ? 466.078 564.590 458.146 1.00 92.77 166 VAL A CA 1
ATOM 1238 C C . VAL A 1 166 ? 465.440 564.191 456.824 1.00 92.78 166 VAL A C 1
ATOM 1239 O O . VAL A 1 166 ? 465.954 564.517 455.749 1.00 105.36 166 VAL A O 1
ATOM 1243 N N . ALA A 1 167 ? 464.326 563.468 456.911 1.00 89.24 167 ALA A N 1
ATOM 1244 C CA . ALA A 1 167 ? 463.607 562.967 455.748 1.00 93.51 167 ALA A CA 1
ATOM 1245 C C . ALA A 1 167 ? 462.158 563.415 455.840 1.00 96.86 167 ALA A C 1
ATOM 1246 O O . ALA A 1 167 ? 461.501 563.187 456.859 1.00 105.39 167 ALA A O 1
ATOM 1248 N N . ALA A 1 168 ? 461.662 564.035 454.778 1.00 110.53 168 ALA A N 1
ATOM 1249 C CA . ALA A 1 168 ? 460.292 564.512 454.714 1.00 113.59 168 ALA A CA 1
ATOM 1250 C C . ALA A 1 168 ? 459.564 563.855 453.551 1.00 115.79 168 ALA A C 1
ATOM 1251 O O . ALA A 1 168 ? 460.145 563.600 452.493 1.00 125.45 168 ALA A O 1
ATOM 1253 N N . GLU A 1 169 ? 458.282 563.575 453.766 1.00 126.73 169 GLU A N 1
ATOM 1254 C CA . GLU A 1 169 ? 457.423 562.957 452.772 1.00 126.73 169 GLU A CA 1
ATOM 1255 C C . GLU A 1 169 ? 456.111 563.719 452.699 1.00 126.42 169 GLU A C 1
ATOM 1256 O O . GLU A 1 169 ? 455.551 564.120 453.721 1.00 135.62 169 GLU A O 1
ATOM 1262 N N . LYS A 1 170 ? 455.627 563.915 451.478 1.00 112.89 170 LYS A N 1
ATOM 1263 C CA . LYS A 1 170 ? 454.365 564.595 451.238 1.00 116.91 170 LYS A CA 1
ATOM 1264 C C . LYS A 1 170 ? 453.594 563.830 450.177 1.00 119.99 170 LYS A C 1
ATOM 1265 O O . LYS A 1 170 ? 454.183 563.320 449.221 1.00 131.15 170 LYS A O 1
ATOM 1271 N N . SER A 1 171 ? 452.279 563.747 450.351 1.00 113.07 171 SER A N 1
ATOM 1272 C CA . SER A 1 171 ? 451.437 563.063 449.385 1.00 114.34 171 SER A CA 1
ATOM 1273 C C . SER A 1 171 ? 450.077 563.736 449.353 1.00 116.07 171 SER A C 1
ATOM 1274 O O . SER A 1 171 ? 449.583 564.216 450.375 1.00 125.88 171 SER A O 1
ATOM 1277 N N . GLY A 1 172 ? 449.478 563.760 448.168 1.00 110.19 172 GLY A N 1
ATOM 1278 C CA . GLY A 1 172 ? 448.154 564.317 447.989 1.00 113.13 172 GLY A CA 1
ATOM 1279 C C . GLY A 1 172 ? 447.414 563.654 446.848 1.00 113.73 172 GLY A C 1
ATOM 1280 O O . GLY A 1 172 ? 447.931 563.575 445.731 1.00 123.04 172 GLY A O 1
ATOM 1281 N N . GLY A 1 173 ? 446.202 563.178 447.113 1.00 116.75 173 GLY A N 1
ATOM 1282 C CA . GLY A 1 173 ? 445.429 562.485 446.104 1.00 117.81 173 GLY A CA 1
ATOM 1283 C C . GLY A 1 173 ? 443.982 562.922 446.067 1.00 120.56 173 GLY A C 1
ATOM 1284 O O . GLY A 1 173 ? 443.306 562.962 447.099 1.00 129.96 173 GLY A O 1
ATOM 1285 N N . GLY A 1 174 ? 443.499 563.253 444.875 1.00 126.60 174 GLY A N 1
ATOM 1286 C CA . GLY A 1 174 ? 442.128 563.681 444.689 1.00 129.06 174 GLY A CA 1
ATOM 1287 C C . GLY A 1 174 ? 441.448 562.874 443.600 1.00 130.73 174 GLY A C 1
ATOM 1288 O O . GLY A 1 174 ? 442.089 562.403 442.661 1.00 138.95 174 GLY A O 1
ATOM 1289 N N . SER A 1 175 ? 440.135 562.718 443.738 1.00 135.99 175 SER A N 1
ATOM 1290 C CA . SER A 1 175 ? 439.346 561.943 442.788 1.00 137.01 175 SER A CA 1
ATOM 1291 C C . SER A 1 175 ? 437.950 562.537 442.730 1.00 138.16 175 SER A C 1
ATOM 1292 O O . SER A 1 175 ? 437.250 562.573 443.746 1.00 145.17 175 SER A O 1
ATOM 1295 N N . ILE A 1 176 ? 437.553 563.005 441.551 1.00 136.45 176 ILE A N 1
ATOM 1296 C CA . ILE A 1 176 ? 436.247 563.614 441.334 1.00 139.99 176 ILE A CA 1
ATOM 1297 C C . ILE A 1 176 ? 435.524 562.791 440.280 1.00 138.41 176 ILE A C 1
ATOM 1298 O O . ILE A 1 176 ? 435.942 562.755 439.117 1.00 142.98 176 ILE A O 1
ATOM 1303 N N . GLN A 1 177 ? 434.444 562.132 440.680 1.00 144.41 177 GLN A N 1
ATOM 1304 C CA . GLN A 1 177 ? 433.606 561.357 439.777 1.00 144.13 177 GLN A CA 1
ATOM 1305 C C . GLN A 1 177 ? 432.282 562.082 439.597 1.00 144.33 177 GLN A C 1
ATOM 1306 O O . GLN A 1 177 ? 431.638 562.454 440.584 1.00 151.24 177 GLN A O 1
ATOM 1312 N N . LEU A 1 178 ? 431.878 562.282 438.345 1.00 154.21 178 LEU A N 1
ATOM 1313 C CA . LEU A 1 178 ? 430.669 563.025 438.025 1.00 156.48 178 LEU A CA 1
ATOM 1314 C C . LEU A 1 178 ? 429.843 562.224 437.033 1.00 158.32 178 LEU A C 1
ATOM 1315 O O . LEU A 1 178 ? 430.375 561.722 436.035 1.00 163.21 178 LEU A O 1
ATOM 1320 N N . ASP A 1 179 ? 428.546 562.109 437.312 1.00 184.93 179 ASP A N 1
ATOM 1321 C CA . ASP A 1 179 ? 427.619 561.349 436.479 1.00 187.56 179 ASP A CA 1
ATOM 1322 C C . ASP A 1 179 ? 426.347 562.169 436.322 1.00 188.38 179 ASP A C 1
ATOM 1323 O O . ASP A 1 179 ? 425.615 562.370 437.296 1.00 190.65 179 ASP A O 1
ATOM 1328 N N . VAL A 1 180 ? 426.090 562.641 435.106 1.00 200.47 180 VAL A N 1
ATOM 1329 C CA . VAL A 1 180 ? 424.904 563.432 434.788 1.00 200.21 180 VAL A CA 1
ATOM 1330 C C . VAL A 1 180 ? 424.217 562.813 433.575 1.00 201.71 180 VAL A C 1
ATOM 1331 O O . VAL A 1 180 ? 424.470 563.235 432.436 1.00 203.40 180 VAL A O 1
ATOM 1335 N N . PRO A 1 181 ? 423.381 561.794 433.758 1.00 205.33 181 PRO A N 1
ATOM 1336 C CA . PRO A 1 181 ? 422.605 561.266 432.628 1.00 206.19 181 PRO A CA 1
ATOM 1337 C C . PRO A 1 181 ? 421.402 562.134 432.296 1.00 206.06 181 PRO A C 1
ATOM 1338 O O . PRO A 1 181 ? 421.246 563.232 432.842 1.00 205.55 181 PRO A O 1
ATOM 1342 N N . GLU A 1 182 ? 420.559 561.650 431.384 1.00 234.18 182 GLU A N 1
ATOM 1343 C CA . GLU A 1 182 ? 419.284 562.279 431.025 1.00 235.90 182 GLU A CA 1
ATOM 1344 C C . GLU A 1 182 ? 419.563 563.625 430.366 1.00 236.57 182 GLU A C 1
ATOM 1345 O O . GLU A 1 182 ? 420.112 563.627 429.251 1.00 237.14 182 GLU A O 1
ATOM 1351 N N . ILE A 1 183 ? 419.200 564.759 430.980 1.00 238.70 183 ILE A N 1
ATOM 1352 C CA . ILE A 1 183 ? 419.219 566.093 430.375 1.00 238.17 183 ILE A CA 1
ATOM 1353 C C . ILE A 1 183 ? 418.128 566.164 429.310 1.00 238.61 183 ILE A C 1
ATOM 1354 O O . ILE A 1 183 ? 417.6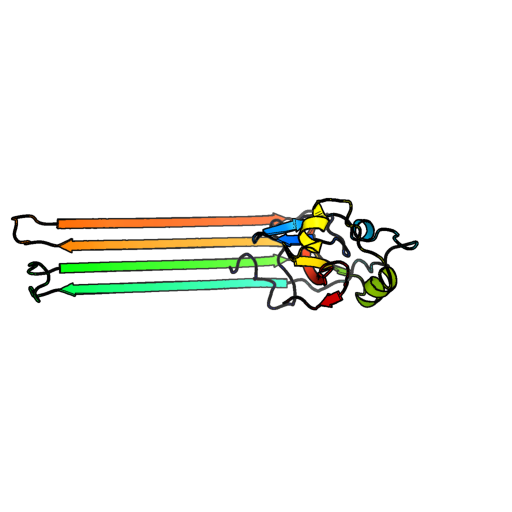70 565.132 428.805 1.00 238.45 183 ILE A O 1
ATOM 1359 N N . GLN A 1 184 ? 417.681 567.382 428.981 1.00 242.60 184 GLN A N 1
ATOM 1360 C CA . GLN A 1 184 ? 416.623 567.543 427.988 1.00 241.82 184 GLN A CA 1
ATOM 1361 C C . GLN A 1 184 ? 417.021 566.946 426.644 1.00 241.80 184 GLN A C 1
ATOM 1362 O O . GLN A 1 184 ? 416.164 566.434 425.914 1.00 241.63 184 GLN A O 1
ATOM 1368 N N . LYS A 1 185 ? 418.303 566.996 426.303 1.00 231.48 185 LYS A N 1
ATOM 1369 C CA . LYS A 1 185 ? 418.832 566.277 425.158 1.00 230.60 185 LYS A CA 1
ATOM 1370 C C . LYS A 1 185 ? 419.246 564.875 425.591 1.00 230.98 185 LYS A C 1
ATOM 1371 O O . LYS A 1 185 ? 419.531 564.624 426.763 1.00 232.57 185 LYS A O 1
ATOM 1377 N N . VAL A 1 186 ? 419.290 563.958 424.629 1.00 221.45 186 VAL A N 1
ATOM 1378 C CA . VAL A 1 186 ? 419.601 562.573 424.962 1.00 220.84 186 VAL A CA 1
ATOM 1379 C C . VAL A 1 186 ? 421.111 562.426 425.055 1.00 221.34 186 VAL A C 1
ATOM 1380 O O . VAL A 1 186 ? 421.770 562.017 424.092 1.00 218.60 186 VAL A O 1
ATOM 1384 N N . VAL A 1 187 ? 421.667 562.761 426.219 1.00 224.79 187 VAL A N 1
ATOM 1385 C CA . VAL A 1 187 ? 423.099 562.635 426.465 1.00 223.05 187 VAL A CA 1
ATOM 1386 C C . VAL A 1 187 ? 423.317 561.994 427.831 1.00 221.80 187 VAL A C 1
ATOM 1387 O O . VAL A 1 187 ? 422.612 562.303 428.799 1.00 221.06 187 VAL A O 1
ATOM 1391 N N . GLY A 1 188 ? 424.259 561.060 427.903 1.00 210.56 188 GLY A N 1
ATOM 1392 C CA . GLY A 1 188 ? 424.676 560.510 429.176 1.00 209.54 188 GLY A CA 1
ATOM 1393 C C . GLY A 1 188 ? 426.073 560.963 429.543 1.00 210.38 188 GLY A C 1
ATOM 1394 O O . GLY A 1 188 ? 427.056 560.452 428.999 1.00 210.89 188 GLY A O 1
ATOM 1395 N N . GLY A 1 189 ? 426.180 561.916 430.466 1.00 194.02 189 GLY A N 1
ATOM 1396 C CA . GLY A 1 189 ? 427.472 562.455 430.848 1.00 192.73 189 GLY A CA 1
ATOM 1397 C C . GLY A 1 189 ? 428.095 561.658 431.982 1.00 192.11 189 GLY A C 1
ATOM 1398 O O . GLY A 1 189 ? 427.432 561.318 432.956 1.00 197.02 189 GLY A O 1
ATOM 1399 N N . LYS A 1 190 ? 429.387 561.377 431.845 1.00 154.12 190 LYS A N 1
ATOM 1400 C CA . LYS A 1 190 ? 430.117 560.644 432.873 1.00 153.51 190 LYS A CA 1
ATOM 1401 C C . LYS A 1 190 ? 431.598 560.931 432.713 1.00 154.99 190 LYS A C 1
ATOM 1402 O O . LYS A 1 190 ? 432.147 560.751 431.623 1.00 158.45 190 LYS A O 1
ATOM 1408 N N . LEU A 1 191 ? 432.242 561.375 433.790 1.00 139.56 191 LEU A N 1
ATOM 1409 C CA . LEU A 1 191 ? 433.670 561.662 433.734 1.00 140.67 191 LEU A CA 1
ATOM 1410 C C . LEU A 1 191 ? 434.274 561.569 435.124 1.00 138.30 191 LEU A C 1
ATOM 1411 O O . LEU A 1 191 ? 433.675 562.031 436.098 1.00 144.89 191 LEU A O 1
ATOM 1416 N N . LYS A 1 192 ? 435.461 560.982 435.212 1.00 129.06 192 LYS A N 1
ATOM 1417 C CA . LYS A 1 192 ? 436.200 560.917 436.461 1.00 130.58 192 LYS A CA 1
ATOM 1418 C C . LYS A 1 192 ? 437.598 561.483 436.256 1.00 130.68 192 LYS A C 1
ATOM 1419 O O . LYS A 1 192 ? 438.236 561.241 435.226 1.00 133.00 192 LYS A O 1
ATOM 1425 N N . VAL A 1 193 ? 438.055 562.257 437.233 1.00 127.26 193 VAL A N 1
ATOM 1426 C CA . VAL A 1 193 ? 439.369 562.885 437.210 1.00 127.36 193 VAL A CA 1
ATOM 1427 C C . VAL A 1 193 ? 440.114 562.439 438.456 1.00 126.86 193 VAL A C 1
ATOM 1428 O O . VAL A 1 193 ? 439.618 562.609 439.575 1.00 131.76 193 VAL A O 1
ATOM 1432 N N . GLU A 1 194 ? 441.301 561.875 438.267 1.00 139.32 194 GLU A N 1
ATOM 1433 C CA . GLU A 1 194 ? 442.118 561.387 439.366 1.00 140.03 194 GLU A CA 1
ATOM 1434 C C . GLU A 1 194 ? 443.488 562.043 439.299 1.00 142.19 194 GLU A C 1
ATOM 1435 O O . GLU A 1 194 ? 444.120 562.062 438.239 1.00 147.47 194 GLU A O 1
ATOM 1441 N N . ALA A 1 195 ? 443.941 562.578 440.428 1.00 118.26 195 ALA A N 1
ATOM 1442 C CA . ALA A 1 195 ? 445.239 563.227 440.518 1.00 119.10 195 ALA A CA 1
ATOM 1443 C C . ALA A 1 195 ? 445.968 562.718 441.749 1.00 120.63 195 ALA A C 1
ATOM 1444 O O . ALA A 1 195 ? 445.350 562.479 442.789 1.00 129.78 195 ALA A O 1
ATOM 1446 N N . SER A 1 196 ? 447.282 562.555 441.628 1.00 123.05 196 SER A N 1
ATOM 1447 C CA . SER A 1 196 ? 448.092 562.074 442.738 1.00 122.63 196 SER A CA 1
ATOM 1448 C C . SER A 1 196 ? 449.486 562.663 442.623 1.00 123.55 196 SER A C 1
ATOM 1449 O O . SER A 1 196 ? 450.079 562.654 441.541 1.00 130.11 196 SER A O 1
ATOM 1452 N N . VAL A 1 197 ? 450.002 563.173 443.737 1.00 106.04 197 VAL A N 1
ATOM 1453 C CA . VAL A 1 197 ? 451.330 563.768 443.796 1.00 111.91 197 VAL A CA 1
ATOM 1454 C C . VAL A 1 197 ? 452.028 563.261 445.049 1.00 109.94 197 VAL A C 1
ATOM 1455 O O . VAL A 1 197 ? 451.418 563.195 446.120 1.00 116.77 197 VAL A O 1
ATOM 1459 N N . SER A 1 198 ? 453.294 562.877 444.912 1.00 122.19 198 SER A N 1
ATOM 1460 C CA . SER A 1 198 ? 454.097 562.450 446.046 1.00 119.15 198 SER A CA 1
ATOM 1461 C C . SER A 1 198 ? 455.480 563.070 445.933 1.00 124.53 198 SER A C 1
ATOM 1462 O O . SER A 1 198 ? 455.949 563.381 444.836 1.00 131.84 198 SER A O 1
ATOM 1465 N N . SER A 1 199 ? 456.127 563.252 447.081 1.00 115.71 199 SER A N 1
ATOM 1466 C CA . SER A 1 199 ? 457.443 563.875 447.111 1.00 118.62 199 SER A CA 1
ATOM 1467 C C . SER A 1 199 ? 458.184 563.418 448.355 1.00 113.77 199 SER A C 1
ATOM 1468 O O . SER A 1 199 ? 457.634 563.465 449.458 1.00 120.42 199 SER A O 1
ATOM 1471 N N . GLN A 1 200 ? 459.423 562.978 448.176 1.00 116.87 200 GLN A N 1
ATOM 1472 C CA . GLN A 1 200 ? 460.285 562.576 449.276 1.00 116.61 200 GLN A CA 1
ATOM 1473 C C . GLN A 1 200 ? 461.604 563.327 449.182 1.00 122.21 200 GLN A C 1
ATOM 1474 O O . GLN A 1 200 ? 462.214 563.392 448.112 1.00 128.76 200 GLN A O 1
ATOM 1480 N N . SER A 1 201 ? 462.043 563.892 450.303 1.00 111.61 201 SER A N 1
ATOM 1481 C CA . SER A 1 201 ? 463.284 564.658 450.341 1.00 115.75 201 SER A CA 1
ATOM 1482 C C . SER A 1 201 ? 464.051 564.285 451.595 1.00 114.31 201 SER A C 1
ATOM 1483 O O . SER A 1 201 ? 463.586 564.544 452.707 1.00 120.12 201 SER A O 1
ATOM 1486 N N . THR A 1 202 ? 465.223 563.687 451.419 1.00 109.79 202 THR A N 1
ATOM 1487 C CA . THR A 1 202 ? 466.058 563.252 452.527 1.00 107.65 202 THR A CA 1
ATOM 1488 C C . THR A 1 202 ? 467.411 563.934 452.423 1.00 108.22 202 THR A C 1
ATOM 1489 O O . THR A 1 202 ? 468.094 563.806 451.403 1.00 115.48 202 THR A O 1
ATOM 1493 N N . VAL A 1 203 ? 467.799 564.651 453.473 1.00 82.41 203 VAL A N 1
ATOM 1494 C CA . VAL A 1 203 ? 469.102 565.300 453.523 1.00 92.58 203 VAL A CA 1
ATOM 1495 C C . VAL A 1 203 ? 469.814 564.862 454.794 1.00 91.17 203 VAL A C 1
ATOM 1496 O O . VAL A 1 203 ? 469.271 564.992 455.897 1.00 96.82 203 VAL A O 1
ATOM 1500 N N . THR A 1 204 ? 471.020 564.326 454.632 1.00 109.39 204 THR A N 1
ATOM 1501 C CA . THR A 1 204 ? 471.798 563.769 455.725 1.00 109.57 204 THR A CA 1
ATOM 1502 C C . THR A 1 204 ? 473.194 564.369 455.706 1.00 112.91 204 THR A C 1
ATOM 1503 O O . THR A 1 204 ? 473.565 565.112 454.793 1.00 117.08 204 THR A O 1
ATOM 1507 N N . TYR A 1 205 ? 473.970 564.027 456.730 1.00 111.34 205 TYR A N 1
ATOM 1508 C CA . TYR A 1 205 ? 475.378 564.388 456.798 1.00 112.19 205 TYR A CA 1
ATOM 1509 C C . TYR A 1 205 ? 476.021 563.627 457.945 1.00 112.90 205 TYR A C 1
ATOM 1510 O O . TYR A 1 205 ? 475.407 563.453 459.002 1.00 121.08 205 TYR A O 1
ATOM 1519 N N . LYS A 1 206 ? 477.263 563.187 457.728 1.00 122.87 206 LYS A N 1
ATOM 1520 C CA . LYS A 1 206 ? 477.983 562.405 458.725 1.00 125.62 206 LYS A CA 1
ATOM 1521 C C . LYS A 1 206 ? 479.444 562.818 458.858 1.00 128.32 206 LYS A C 1
ATOM 1522 O O . LYS A 1 206 ? 480.182 562.182 459.619 1.00 127.17 206 LYS A O 1
ATOM 1528 N N . GLY A 1 207 ? 479.885 563.856 458.153 1.00 139.97 207 GLY A N 1
ATOM 1529 C CA . GLY A 1 207 ? 481.275 564.251 458.204 1.00 139.95 207 GLY A CA 1
ATOM 1530 C C . GLY A 1 207 ? 481.637 564.968 459.489 1.00 138.39 207 GLY A C 1
ATOM 1531 O O . GLY A 1 207 ? 480.815 565.178 460.378 1.00 135.23 207 GLY A O 1
ATOM 1532 N N . GLU A 1 208 ? 482.912 565.348 459.581 1.00 141.16 208 GLU A N 1
ATOM 1533 C CA . GLU A 1 208 ? 483.414 565.980 460.794 1.00 138.06 208 GLU A CA 1
ATOM 1534 C C . GLU A 1 208 ? 483.130 567.475 460.844 1.00 138.82 208 GLU A C 1
ATOM 1535 O O . GLU A 1 208 ? 483.299 568.085 461.903 1.00 137.65 208 GLU A O 1
ATOM 1541 N N . LYS A 1 209 ? 482.714 568.080 459.737 1.00 127.09 209 LYS A N 1
ATOM 1542 C CA . LYS A 1 209 ? 482.443 569.508 459.743 1.00 122.60 209 LYS A CA 1
ATOM 1543 C C . LYS A 1 209 ? 481.123 569.802 460.451 1.00 125.91 209 LYS A C 1
ATOM 1544 O O . LYS A 1 209 ? 480.223 568.962 460.523 1.00 128.91 209 LYS A O 1
ATOM 1550 N N . GLN A 1 210 ? 481.018 571.017 460.979 1.00 123.06 210 GLN A N 1
ATOM 1551 C CA . GLN A 1 210 ? 479.839 571.456 461.712 1.00 121.45 210 GLN A CA 1
ATOM 1552 C C . GLN A 1 210 ? 478.922 572.236 460.781 1.00 123.40 210 GLN A C 1
ATOM 1553 O O . GLN A 1 210 ? 479.324 573.260 460.221 1.00 127.84 210 GLN A O 1
ATOM 1559 N N . LEU A 1 211 ? 477.692 571.755 460.626 1.00 112.39 211 LEU A N 1
ATOM 1560 C CA . LEU A 1 211 ? 476.707 572.376 459.750 1.00 111.07 211 LEU A CA 1
ATOM 1561 C C . LEU A 1 211 ? 475.546 572.873 460.595 1.00 112.07 211 LEU A C 1
ATOM 1562 O O . LEU A 1 211 ? 474.953 572.100 461.353 1.00 116.16 211 LEU A O 1
ATOM 1567 N N . VAL A 1 212 ? 475.220 574.153 460.458 1.00 111.51 212 VAL A N 1
ATOM 1568 C CA . VAL A 1 212 ? 474.120 574.739 461.211 1.00 107.89 212 VAL A CA 1
ATOM 1569 C C . VAL A 1 212 ? 472.804 574.243 460.637 1.00 110.63 212 VAL A C 1
ATOM 1570 O O . VAL A 1 212 ? 472.678 574.034 459.426 1.00 116.61 212 VAL A O 1
ATOM 1574 N N . PHE A 1 213 ? 471.822 574.026 461.509 1.00 104.37 213 PHE A N 1
ATOM 1575 C CA . PHE A 1 213 ? 470.512 573.577 461.065 1.00 106.72 213 PHE A CA 1
ATOM 1576 C C . PHE A 1 213 ? 469.356 574.239 461.798 1.00 105.22 213 PHE A C 1
ATOM 1577 O O . PHE A 1 213 ? 468.205 573.878 461.539 1.00 110.01 213 PHE A O 1
ATOM 1585 N N . GLY A 1 214 ? 469.615 575.183 462.693 1.00 102.91 214 GLY A N 1
ATOM 1586 C CA . GLY A 1 214 ? 468.548 575.867 463.397 1.00 104.06 214 GLY A CA 1
ATOM 1587 C C . GLY A 1 214 ? 469.051 577.176 463.950 1.00 104.88 214 GLY A C 1
ATOM 1588 O O . GLY A 1 214 ? 470.242 577.328 464.236 1.00 113.40 214 GLY A O 1
ATOM 1589 N N . PHE A 1 215 ? 468.137 578.129 464.108 1.00 99.77 215 PHE A N 1
ATOM 1590 C CA . PHE A 1 215 ? 468.530 579.457 464.550 1.00 103.23 215 PHE A CA 1
ATOM 1591 C C . PHE A 1 215 ? 467.348 580.166 465.188 1.00 103.04 215 PHE A C 1
ATOM 1592 O O . PHE A 1 215 ? 466.191 579.783 465.004 1.00 107.91 215 PHE A O 1
ATOM 1600 N N . LYS A 1 216 ? 467.663 581.215 465.942 1.00 112.16 216 LYS A N 1
ATOM 1601 C CA . LYS A 1 216 ? 466.670 582.110 466.519 1.00 113.28 216 LYS A CA 1
ATOM 1602 C C . LYS A 1 216 ? 466.856 583.489 465.907 1.00 115.91 216 LYS A C 1
ATOM 1603 O O . LYS A 1 216 ? 467.989 583.966 465.773 1.00 118.77 216 LYS A O 1
ATOM 1609 N N . CYS A 1 217 ? 465.751 584.116 465.521 1.00 120.20 217 CYS A N 1
ATOM 1610 C CA . CYS A 1 217 ? 465.776 585.392 464.818 1.00 116.56 217 CYS A CA 1
ATOM 1611 C C . CYS A 1 217 ? 465.115 586.453 465.687 1.00 121.01 217 CYS A C 1
ATOM 1612 O O . CYS A 1 217 ? 463.931 586.344 466.019 1.00 125.36 217 CYS A O 1
ATOM 1615 N N . PHE A 1 218 ? 465.884 587.471 466.057 1.00 122.56 218 PHE A N 1
ATOM 1616 C CA . PHE A 1 218 ? 465.344 588.672 466.675 1.00 124.41 218 PHE A CA 1
ATOM 1617 C C . PHE A 1 218 ? 465.009 589.658 465.566 1.00 125.14 218 PHE A C 1
ATOM 1618 O O . PHE A 1 218 ? 465.899 590.091 464.827 1.00 123.76 218 PHE A O 1
ATOM 1626 N N . GLU A 1 219 ? 463.731 589.999 465.438 1.00 139.29 219 GLU A N 1
ATOM 1627 C CA . GLU A 1 219 ? 463.297 590.834 464.328 1.00 136.65 219 GLU A CA 1
ATOM 1628 C C . GLU A 1 219 ? 463.799 592.257 464.521 1.00 137.49 219 GLU A C 1
ATOM 1629 O O . GLU A 1 219 ? 463.522 592.890 465.543 1.00 138.88 219 GLU A O 1
ATOM 1635 N N . ILE A 1 220 ? 464.536 592.747 463.562 1.00 136.48 220 ILE A N 1
ATOM 1636 C CA . ILE A 1 220 ? 464.952 594.142 463.558 1.00 135.51 220 ILE A CA 1
ATOM 1637 C C . ILE A 1 220 ? 464.044 594.908 462.610 1.00 134.62 220 ILE A C 1
ATOM 1638 O O . ILE A 1 220 ? 463.627 594.403 461.563 1.00 133.89 220 ILE A O 1
ATOM 1643 N N . GLY A 1 221 ? 463.695 596.127 462.999 1.00 142.07 221 GLY A N 1
ATOM 1644 C CA . GLY A 1 221 ? 462.825 596.939 462.177 1.00 140.88 221 GLY A CA 1
ATOM 1645 C C . GLY A 1 221 ? 463.357 598.341 461.999 1.00 142.74 221 GLY A C 1
ATOM 1646 O O . GLY A 1 221 ? 463.546 599.065 462.980 1.00 146.61 221 GLY A O 1
ATOM 1647 N N . VAL A 1 222 ? 463.609 598.738 460.754 1.00 159.06 222 VAL A N 1
ATOM 1648 C CA . VAL A 1 222 ? 464.135 600.070 460.488 1.00 162.56 222 VAL A CA 1
ATOM 1649 C C . VAL A 1 222 ? 462.980 601.050 460.298 1.00 165.38 222 VAL A C 1
ATOM 1650 O O . VAL A 1 222 ? 462.926 602.082 460.976 1.00 168.86 222 VAL A O 1
ATOM 1654 N N . LYS A 1 223 ? 462.043 600.724 459.406 1.00 168.87 223 LYS A N 1
ATOM 1655 C CA . LYS A 1 223 ? 460.821 601.496 459.184 1.00 168.33 223 LYS A CA 1
ATOM 1656 C C . LYS A 1 223 ? 461.106 602.998 459.136 1.00 170.78 223 LYS A C 1
ATOM 1657 O O . LYS A 1 223 ? 460.664 603.771 459.988 1.00 169.77 223 LYS A O 1
ATOM 1663 N N . ASN A 1 224 ? 461.887 603.389 458.127 1.00 177.03 224 ASN A N 1
ATOM 1664 C CA . ASN A 1 224 ? 462.295 604.780 457.915 1.00 176.63 224 ASN A CA 1
ATOM 1665 C C . ASN A 1 224 ? 463.263 605.250 459.000 1.00 177.25 224 ASN A C 1
ATOM 1666 O O . ASN A 1 224 ? 463.244 606.412 459.405 1.00 176.27 224 ASN A O 1
ATOM 1671 N N . GLY A 1 225 ? 464.115 604.343 459.473 1.00 176.27 225 GLY A N 1
ATOM 1672 C CA . GLY A 1 225 ? 465.179 604.683 460.392 1.00 174.10 225 GLY A CA 1
ATOM 1673 C C . GLY A 1 225 ? 464.882 604.433 461.855 1.00 175.86 225 GLY A C 1
ATOM 1674 O O . GLY A 1 225 ? 465.819 604.428 462.664 1.00 176.79 225 GLY A O 1
ATOM 1675 N N . GLU A 1 226 ? 463.621 604.226 462.223 1.00 178.47 226 GLU A N 1
ATOM 1676 C CA . GLU A 1 226 ? 463.253 603.983 463.617 1.00 176.65 226 GLU A CA 1
ATOM 1677 C C . GLU A 1 226 ? 463.580 602.532 463.939 1.00 175.91 226 GLU A C 1
ATOM 1678 O O . GLU A 1 226 ? 462.744 601.638 463.810 1.00 177.00 226 GLU A O 1
ATOM 1684 N N . ILE A 1 227 ? 464.815 602.297 464.366 1.00 146.22 227 ILE A N 1
ATOM 1685 C CA . ILE A 1 227 ? 465.304 600.943 464.591 1.00 145.86 227 ILE A CA 1
ATOM 1686 C C . ILE A 1 227 ? 464.727 600.406 465.893 1.00 144.71 227 ILE A C 1
ATOM 1687 O O . ILE A 1 227 ? 464.845 601.039 466.948 1.00 143.15 227 ILE A O 1
ATOM 1692 N N . THR A 1 228 ? 464.104 599.232 465.821 1.00 147.86 228 THR A N 1
ATOM 1693 C CA . THR A 1 228 ? 463.520 598.588 466.987 1.00 147.28 228 THR A CA 1
ATOM 1694 C C . THR A 1 228 ? 463.805 597.095 466.932 1.00 147.89 228 THR A C 1
ATOM 1695 O O . THR A 1 228 ? 464.000 596.518 465.860 1.00 150.68 228 THR A O 1
ATOM 1699 N N . LEU A 1 229 ? 463.821 596.472 468.106 1.00 130.23 229 LEU A N 1
ATOM 1700 C CA . LEU A 1 229 ? 464.081 595.046 468.244 1.00 128.75 229 LEU A CA 1
ATOM 1701 C C . LEU A 1 229 ? 462.853 594.365 468.827 1.00 125.36 229 LEU A C 1
ATOM 1702 O O . LEU A 1 229 ? 462.353 594.774 469.879 1.00 129.14 229 LEU A O 1
ATOM 1707 N N . PHE A 1 230 ? 462.381 593.322 468.151 1.00 133.00 230 PHE A N 1
ATOM 1708 C CA . PHE A 1 230 ? 461.185 592.600 468.546 1.00 136.57 230 PHE A CA 1
ATOM 1709 C C . PHE A 1 230 ? 461.486 591.110 468.597 1.00 138.31 230 PHE A C 1
ATOM 1710 O O . PHE A 1 230 ? 462.414 590.619 467.950 1.00 140.45 230 PHE A O 1
ATOM 1718 N N . ALA A 1 231 ? 460.680 590.391 469.367 1.00 141.99 231 ALA A N 1
ATOM 1719 C CA . ALA A 1 231 ? 460.741 588.937 469.400 1.00 143.59 231 ALA A CA 1
ATOM 1720 C C . ALA A 1 231 ? 459.840 588.389 468.300 1.00 145.81 231 ALA A C 1
ATOM 1721 O O . ALA A 1 231 ? 458.645 588.702 468.256 1.00 144.43 231 ALA A O 1
ATOM 1723 N N . SER A 1 232 ? 460.411 587.583 467.413 1.00 158.87 232 SER A N 1
ATOM 1724 C CA . SER A 1 232 ? 459.685 587.024 466.281 1.00 158.25 232 SER A CA 1
ATOM 1725 C C . SER A 1 232 ? 459.169 585.638 466.639 1.00 161.57 232 SER A C 1
ATOM 1726 O O . SER A 1 232 ? 459.932 584.790 467.114 1.00 162.30 232 SER A O 1
ATOM 1729 N N . GLN A 1 233 ? 457.881 585.413 466.410 1.00 172.28 233 GLN A N 1
ATOM 1730 C CA . GLN A 1 233 ? 457.268 584.126 466.706 1.00 171.40 233 GLN A CA 1
ATOM 1731 C C . GLN A 1 233 ? 457.267 583.230 465.473 1.00 170.14 233 GLN A C 1
ATOM 1732 O O . GLN A 1 233 ? 457.920 583.532 464.474 1.00 166.92 233 GLN A O 1
#

Radius of gyration: 26.23 Å; Cα contacts (8 Å, |Δi|>4): 530; chains: 1; bounding box: 71×45×50 Å

Nearest PDB structures (foldseek):
  8sl0-assembly1_A  TM=1.004E+00  e=7.149E-46  Vitiosangium sp. GDMCC 1.1324
  8jyw-assembly1_A  TM=5.246E-01  e=7.348E-11  Trichoplax adhaerens
  8jyz-assembly1_A  TM=5.981E-01  e=4.043E-08  Neurospora crassa
  7nyd-assembly1_G  TM=3.959E-01  e=1.521E-02  Homo sapiens
  7nyc-assembly1_E  TM=3.059E-01  e=4.352E-03  Homo sapiens

Secondary structure (DSSP, 8-state):
-HHHHTTTTTT-EEEEEEES---SS--EEEETTEEEE---GGGTBSS--SSPPPEEEEEE---EEEEEEEEEEEEEEEEE-S-TTSS--SSEEEEEEEEEEEEEEEEEEEEEEEEE-HHHHHHHHSS--B--SSHHHHHHHTTSSEEEEEEEEEEEEEEEEEEEEEEEEEEEEEE--TTTT--EEEEEEEEEEEEEEEEE-SSS-EEEEEEEEEEE-TTT--EEEE--

Solvent-accessible surface area: 14216 Å² total; per-residue (Å²): 89,7,37,86,45,18,2,93,212,83,38,36,44,18,25,164,134,10,118,97,42,17,73,0,15,17,3,16,0,51,32,209,72,70,71,72,86,50,24,32,1,62,121,1,4,55,147,55,65,100,130,71,15,86,47,69,126,96,71,88,54,105,24,45,105,27,109,89,79,70,108,100,86,106,89,82,55,72,125,72,129,131,41,102,182,65,123,94,9,64,40,15,20,52,109,25,94,81,59,48,44,60,69,1,109,15,81,3,42,90,5,41,7,4,28,6,93,44,144,31,7,18,122,14,12,140,188,20,119,7,38,44,128,38,104,82,8,82,72,12,15,104,38,78,16,120,3,26,4,2,13,48,1,7,22,0,26,59,9,46,12,23,13,65,104,55,15,17,22,25,94,67,55,60,45,49,78,32,138,155,155,76,69,29,158,99,100,90,128,62,98,101,91,57,135,71,76,46,82,55,161,29,147,104,47,25,6,1,0,18,85,18,62,18,2,18,4,120,95,32,117,37,61,61,108,91,33,201

Foldseek 3Di:
DCVFCVCVVVPWTFDPPWFDDDAFQQKWWQFPNDIGTDGHNQLFFPDQPDDAFDKAWWAWDAWDWDKDKDKDKDKDKDWDCACPVPFGFNIKIKIKIKMKMKMKTKTAGPKTKMFGDVVSNCVRPVPTFTDCPDVVCVCLLQPRTWMWTWGMWMWGQWMKMKMKIKMKMKIWIWGADGVDHDTDTDMDIDMDMDMDMDTHHHPDITITITAIFTWHCNNHPTDTHGDD

Sequence (228 aa):
DPAITYLKRLGYNVVRLPREGIQPLHLLGQQRGTVEYLGSLEKLITQPPSEPPAITRDQAAAGINGQKTENLSFSIGINILKSVLAQFGAGAGIEAQYNQARKVRFEFSNVLADSVEPLAVGQFLKMAEVDADNPVLKQYVLGNGRLYVITQVIKSNEFTVAAEKSGGGSIQLDVPEIQKVVGGKLKVEASVSSQSTVTYKGEKQLVFGFKCFEIGVKNGEITLFASQ